Protein AF-A0A815FTZ6-F1 (afdb_monomer)

Structure (mmCIF, N/CA/C/O backbone):
data_AF-A0A815FTZ6-F1
#
_entry.id   AF-A0A815FTZ6-F1
#
loop_
_atom_site.group_PDB
_atom_site.id
_atom_site.type_symbol
_atom_site.label_atom_id
_atom_site.label_alt_id
_atom_site.label_comp_id
_atom_site.label_asym_id
_atom_site.label_entity_id
_atom_site.label_seq_id
_atom_site.pdbx_PDB_ins_code
_atom_site.Cartn_x
_atom_site.Cartn_y
_atom_site.Cartn_z
_atom_site.occupancy
_atom_site.B_iso_or_equiv
_atom_site.auth_seq_id
_atom_site.auth_comp_id
_atom_site.auth_asym_id
_atom_site.auth_atom_id
_atom_site.pdbx_PDB_model_num
ATOM 1 N N . MET A 1 1 ? -112.864 32.303 67.727 1.00 32.84 1 MET A N 1
ATOM 2 C CA . MET A 1 1 ? -113.561 32.099 66.442 1.00 32.84 1 MET A CA 1
ATOM 3 C C . MET A 1 1 ? -112.480 32.041 65.371 1.00 32.84 1 MET A C 1
ATOM 5 O O . MET A 1 1 ? -111.895 33.080 65.122 1.00 32.84 1 MET A O 1
ATOM 9 N N . ASN A 1 2 ? -112.204 30.826 64.864 1.00 32.88 2 ASN A N 1
ATOM 10 C CA . ASN A 1 2 ? -111.258 30.420 63.795 1.00 32.88 2 ASN A CA 1
ATOM 11 C C . ASN A 1 2 ? -109.758 30.774 63.993 1.00 32.88 2 ASN A C 1
ATOM 13 O O . ASN A 1 2 ? -109.451 31.897 64.350 1.00 32.88 2 ASN A O 1
ATOM 17 N N . SER A 1 3 ? -108.748 29.929 63.746 1.00 34.03 3 SER A N 1
ATOM 18 C CA . SER A 1 3 ? -108.649 28.520 63.320 1.00 34.03 3 SER A CA 1
ATOM 19 C C . SER A 1 3 ? -107.154 28.112 63.228 1.00 34.03 3 SER A C 1
ATOM 21 O O . SER A 1 3 ? -106.398 28.886 62.653 1.00 34.03 3 SER A O 1
ATOM 23 N N . ILE A 1 4 ? -106.816 26.884 63.677 1.00 39.84 4 ILE A N 1
ATOM 24 C CA . ILE A 1 4 ? -105.791 25.932 63.140 1.00 39.84 4 ILE A CA 1
ATOM 25 C C . ILE A 1 4 ? -104.302 26.278 63.434 1.00 39.84 4 ILE A C 1
ATOM 27 O O . ILE A 1 4 ? -103.790 27.245 62.891 1.00 39.84 4 ILE A O 1
ATOM 31 N N . ILE A 1 5 ? -103.658 25.681 64.457 1.00 40.22 5 ILE A N 1
ATOM 32 C CA . ILE A 1 5 ? -102.959 24.362 64.597 1.00 40.22 5 ILE A CA 1
ATOM 33 C C . ILE A 1 5 ? -101.472 24.395 64.165 1.00 40.22 5 ILE A C 1
ATOM 35 O O . ILE A 1 5 ? -101.160 24.701 63.018 1.00 40.22 5 ILE A O 1
ATOM 39 N N . ASP A 1 6 ? -100.617 24.054 65.141 1.00 37.09 6 ASP A N 1
ATOM 40 C CA . ASP A 1 6 ? -99.192 23.683 65.096 1.00 37.09 6 ASP A CA 1
ATOM 41 C C . ASP A 1 6 ? -98.879 22.518 64.135 1.00 37.09 6 ASP A C 1
ATOM 43 O O . ASP A 1 6 ? -99.678 21.597 64.026 1.00 37.09 6 ASP A O 1
ATOM 47 N N . GLU A 1 7 ? -97.692 22.500 63.520 1.00 38.16 7 GLU A N 1
ATOM 48 C CA . GLU A 1 7 ? -96.605 21.550 63.850 1.00 38.16 7 GLU A CA 1
ATOM 49 C C . GLU A 1 7 ? -95.431 21.648 62.858 1.00 38.16 7 GLU A C 1
ATOM 51 O O . GLU A 1 7 ? -95.581 21.965 61.680 1.00 38.16 7 GLU A O 1
ATOM 56 N N . SER A 1 8 ? -94.253 21.406 63.429 1.00 42.47 8 SER A N 1
ATOM 57 C CA . SER A 1 8 ? -92.932 21.160 62.849 1.00 42.47 8 SER A CA 1
ATOM 58 C C . SER A 1 8 ? -92.904 20.341 61.561 1.00 42.47 8 SER A C 1
ATOM 60 O O . SER A 1 8 ? -93.622 19.356 61.465 1.00 42.47 8 SER A O 1
ATOM 62 N N . ASP A 1 9 ? -91.949 20.650 60.681 1.00 42.53 9 ASP A N 1
ATOM 63 C CA . ASP A 1 9 ? -90.963 19.659 60.233 1.00 42.53 9 ASP A CA 1
ATOM 64 C C . ASP A 1 9 ? -89.736 20.355 59.619 1.00 42.53 9 ASP A C 1
ATOM 66 O O . ASP A 1 9 ? -89.838 21.280 58.810 1.00 42.53 9 ASP A O 1
ATOM 70 N N . ASP A 1 10 ? -88.564 19.922 60.080 1.00 50.81 10 ASP A N 1
ATOM 71 C CA . ASP A 1 10 ? -87.242 20.316 59.610 1.00 50.81 10 ASP A CA 1
ATOM 72 C C . ASP A 1 10 ? -87.028 19.898 58.143 1.00 50.81 10 ASP A C 1
ATOM 74 O O . ASP A 1 10 ? -87.099 18.712 57.823 1.00 50.81 10 ASP A O 1
ATOM 78 N N . GLU A 1 11 ? -86.639 20.831 57.266 1.00 47.97 11 GLU A N 1
ATOM 79 C CA . GLU A 1 11 ? -85.981 20.486 55.998 1.00 47.97 11 GLU A CA 1
ATOM 80 C C . GLU A 1 11 ? -84.708 21.315 55.747 1.00 47.97 11 GLU A C 1
ATOM 82 O O . GLU A 1 11 ? -84.633 22.500 56.089 1.00 47.97 11 GLU A O 1
ATOM 87 N N . PRO A 1 12 ? -83.656 20.680 55.196 1.00 40.66 12 PRO A N 1
ATOM 88 C CA . PRO A 1 12 ? -82.278 21.096 55.394 1.00 40.66 12 PRO A CA 1
ATOM 89 C C . PRO A 1 12 ? -81.800 22.121 54.362 1.00 40.66 12 PRO A C 1
ATOM 91 O O . PRO A 1 12 ? -82.224 22.144 53.208 1.00 40.66 12 PRO A O 1
ATOM 94 N N . LEU A 1 13 ? -80.810 22.914 54.787 1.00 39.47 13 LEU A N 1
ATOM 95 C CA . LEU A 1 13 ? -79.925 23.722 53.944 1.00 39.47 13 LEU A CA 1
ATOM 96 C C . LEU A 1 13 ? -79.530 22.956 52.674 1.00 39.47 13 LEU A C 1
ATOM 98 O O . LEU A 1 13 ? -78.713 22.032 52.719 1.00 39.47 13 LEU A O 1
ATOM 102 N N . LEU A 1 14 ? -80.089 23.370 51.535 1.00 37.47 14 LEU A N 1
ATOM 103 C CA . LEU A 1 14 ? -79.733 22.814 50.240 1.00 37.47 14 LEU A CA 1
ATOM 104 C C . LEU A 1 14 ? -78.325 23.294 49.873 1.00 37.47 14 LEU A C 1
ATOM 106 O O . LEU A 1 14 ? -78.077 24.419 49.445 1.00 37.47 14 LEU A O 1
ATOM 110 N N . TYR A 1 15 ? -77.410 22.383 50.170 1.00 35.41 15 TYR A N 1
ATOM 111 C CA . TYR A 1 15 ? -75.998 22.298 49.859 1.00 35.41 15 TYR A CA 1
ATOM 112 C C . TYR A 1 15 ? -75.620 23.000 48.543 1.00 35.41 15 TYR A C 1
ATOM 114 O O . TYR A 1 15 ? -75.984 22.559 47.451 1.00 35.41 15 TYR A O 1
ATOM 122 N N . ILE A 1 16 ? -74.803 24.054 48.642 1.00 38.91 16 ILE A N 1
ATOM 123 C CA . ILE A 1 16 ? -73.957 24.502 47.533 1.00 38.91 16 ILE A CA 1
ATOM 124 C C . ILE A 1 16 ? -72.976 23.358 47.272 1.00 38.91 16 ILE A C 1
ATOM 126 O O . ILE A 1 16 ? -71.982 23.189 47.980 1.00 38.91 16 ILE A O 1
ATOM 130 N N . GLY A 1 17 ? -73.293 22.534 46.275 1.00 35.31 17 GLY A N 1
ATOM 131 C CA . GLY A 1 17 ? -72.381 21.537 45.741 1.00 35.31 17 GLY A CA 1
ATOM 132 C C . GLY A 1 17 ? -71.123 22.228 45.234 1.00 35.31 17 GLY A C 1
ATOM 133 O O . GLY A 1 17 ? -71.127 22.856 44.179 1.00 35.31 17 GLY A O 1
ATOM 134 N N . SER A 1 18 ? -70.054 22.111 46.017 1.00 38.97 18 SER A N 1
ATOM 135 C CA . SER A 1 18 ? -68.675 22.347 45.604 1.00 38.97 18 SER A CA 1
ATOM 136 C C . SER A 1 18 ? -68.435 21.691 44.242 1.00 38.97 18 SER A C 1
ATOM 138 O O . SER A 1 18 ? -68.454 20.463 44.124 1.00 38.97 18 SER A O 1
ATOM 140 N N . MET A 1 19 ? -68.238 22.510 43.204 1.00 37.97 19 MET A N 1
ATOM 141 C CA . MET A 1 19 ? -67.732 22.037 41.922 1.00 37.97 19 MET A CA 1
ATOM 142 C C . MET A 1 19 ? -66.370 21.389 42.161 1.00 37.97 19 MET A C 1
ATOM 144 O O . MET A 1 19 ? -65.381 22.046 42.493 1.00 37.97 19 MET A O 1
ATOM 148 N N . ARG A 1 20 ? -66.336 20.069 42.001 1.00 41.59 20 ARG A N 1
ATOM 149 C CA . ARG A 1 20 ? -65.113 19.283 42.014 1.00 41.59 20 ARG A CA 1
ATOM 150 C C . ARG A 1 20 ? -64.280 19.681 40.792 1.00 41.59 20 ARG A C 1
ATOM 152 O O . ARG A 1 20 ? -64.758 19.687 39.666 1.00 41.59 20 ARG A O 1
ATOM 159 N N . ASN A 1 21 ? -63.038 20.067 41.067 1.00 48.09 21 ASN A N 1
ATOM 160 C CA . ASN A 1 21 ? -62.009 20.496 40.122 1.00 48.09 21 ASN A CA 1
ATOM 161 C C . ASN A 1 21 ? -61.729 19.441 39.025 1.00 48.09 21 ASN A C 1
ATOM 163 O O . ASN A 1 21 ? -60.806 18.638 39.162 1.00 48.09 21 ASN A O 1
ATOM 167 N N . ASP A 1 22 ? -62.456 19.493 37.908 1.00 44.88 22 ASP A N 1
ATOM 168 C CA . ASP A 1 22 ? -62.219 18.637 36.729 1.00 44.88 22 ASP A CA 1
ATOM 169 C C . ASP A 1 22 ? -61.206 19.234 35.725 1.00 44.88 22 ASP A C 1
ATOM 171 O O . ASP A 1 22 ? -60.942 18.675 34.663 1.00 44.88 22 ASP A O 1
ATOM 175 N N . HIS A 1 23 ? -60.539 20.340 36.068 1.00 48.53 23 HIS A N 1
ATOM 176 C CA . HIS A 1 23 ? -59.569 20.999 35.180 1.00 48.53 23 HIS A CA 1
ATOM 177 C C . HIS A 1 23 ? -58.175 20.341 35.117 1.00 48.53 23 HIS A C 1
ATOM 179 O O . HIS A 1 23 ? -57.355 20.735 34.288 1.00 48.53 23 HIS A O 1
ATOM 185 N N . LYS A 1 24 ? -57.870 19.338 35.955 1.00 47.91 24 LYS A N 1
ATOM 186 C CA . LYS A 1 24 ? -56.533 18.704 35.975 1.00 47.91 24 LYS A CA 1
ATOM 187 C C . LYS A 1 24 ? -56.355 17.563 34.967 1.00 47.91 24 LYS A C 1
ATOM 189 O O . LYS A 1 24 ? -55.239 17.373 34.492 1.00 47.91 24 LYS A O 1
ATOM 194 N N . PHE A 1 25 ? -57.422 16.856 34.591 1.00 44.88 25 PHE A N 1
ATOM 195 C CA . PHE A 1 25 ? -57.317 15.694 33.696 1.00 44.88 25 PHE A CA 1
ATOM 196 C C . PHE A 1 25 ? -57.205 16.071 32.212 1.00 44.88 25 PHE A C 1
ATOM 198 O O . PHE A 1 25 ? -56.465 15.420 31.478 1.00 44.88 25 PHE A O 1
ATOM 205 N N . CYS A 1 26 ? -57.828 17.174 31.778 1.00 47.41 26 CYS A N 1
ATOM 206 C CA . CYS A 1 26 ? -57.629 17.689 30.417 1.00 47.41 26 CYS A CA 1
ATOM 207 C C . CYS A 1 26 ? -56.174 18.127 30.169 1.00 47.41 26 CYS A C 1
ATOM 209 O O . CYS A 1 26 ? -55.658 17.951 29.074 1.00 47.41 26 CYS A O 1
ATOM 211 N N . SER A 1 27 ? -55.484 18.660 31.180 1.00 55.88 27 SER A N 1
ATOM 212 C CA . SER A 1 27 ? -54.118 19.183 31.026 1.00 55.88 27 SER A CA 1
ATOM 213 C C . SER A 1 27 ? -53.076 18.084 30.776 1.00 55.88 27 SER A C 1
ATOM 215 O O . SER A 1 27 ? -52.245 18.211 29.878 1.00 55.88 27 SER A O 1
ATOM 217 N N . GLN A 1 28 ? -53.147 16.965 31.506 1.00 56.78 28 GLN A N 1
ATOM 218 C CA . GLN A 1 28 ? -52.187 15.865 31.338 1.00 56.78 28 GLN A CA 1
ATOM 219 C C . GLN A 1 28 ? -52.334 15.157 29.989 1.00 56.78 28 GLN A C 1
ATOM 221 O O . GLN A 1 28 ? -51.331 14.888 29.334 1.00 56.78 28 GLN A O 1
ATOM 226 N N . TYR A 1 29 ? -53.570 14.941 29.534 1.00 60.59 29 TYR A N 1
ATOM 227 C CA . TYR A 1 29 ? -53.833 14.305 28.244 1.00 60.59 29 TYR A CA 1
ATOM 228 C C . TYR A 1 29 ? -53.297 15.139 27.068 1.00 60.59 29 TYR A C 1
ATOM 230 O O . TYR A 1 29 ? -52.700 14.609 26.133 1.00 60.59 29 TYR A O 1
ATOM 238 N N . TYR A 1 30 ? -53.427 16.467 27.145 1.00 61.19 30 TYR A N 1
ATOM 239 C CA . TYR A 1 30 ? -52.851 17.366 26.143 1.00 61.19 30 TYR A CA 1
ATOM 240 C C . TYR A 1 30 ? -51.317 17.358 26.156 1.00 61.19 30 TYR A C 1
ATOM 242 O O . TYR A 1 30 ? -50.707 17.396 25.089 1.00 61.19 30 TYR A O 1
ATOM 250 N N . ILE A 1 31 ? -50.683 17.262 27.328 1.00 67.88 31 ILE A N 1
ATOM 251 C CA . ILE A 1 31 ? -49.218 17.178 27.436 1.00 67.88 31 ILE A CA 1
ATOM 252 C C . ILE A 1 31 ? -48.691 15.854 26.861 1.00 67.88 31 ILE A C 1
ATOM 254 O O . ILE A 1 31 ? -47.676 15.860 26.165 1.00 67.88 31 ILE A O 1
ATOM 258 N N . GLU A 1 32 ? -49.382 14.734 27.087 1.00 68.62 32 GLU A N 1
ATOM 259 C CA . GLU A 1 32 ? -49.019 13.429 26.511 1.00 68.62 32 GLU A CA 1
ATOM 260 C C . GLU A 1 32 ? -49.185 13.385 24.988 1.00 68.62 32 GLU A C 1
ATOM 262 O O . GLU A 1 32 ? -48.346 12.826 24.279 1.00 68.62 32 GLU A O 1
ATOM 267 N N . ILE A 1 33 ? -50.231 14.023 24.459 1.00 72.56 33 ILE A N 1
ATOM 268 C CA . ILE A 1 33 ? -50.417 14.135 23.009 1.00 72.56 33 ILE A CA 1
ATOM 269 C C . ILE A 1 33 ? -49.326 15.013 22.398 1.00 72.56 33 ILE A C 1
ATOM 271 O O . ILE A 1 33 ? -48.720 14.632 21.397 1.00 72.56 33 ILE A O 1
ATOM 275 N N . ILE A 1 34 ? -49.037 16.167 23.003 1.00 70.81 34 ILE A N 1
ATOM 276 C CA . ILE A 1 34 ? -47.996 17.075 22.510 1.00 70.81 34 ILE A CA 1
ATOM 277 C C . ILE A 1 34 ? -46.626 16.389 22.552 1.00 70.81 34 ILE A C 1
ATOM 279 O O . ILE A 1 34 ? -45.874 16.479 21.580 1.00 70.81 34 ILE A O 1
ATOM 283 N N . SER A 1 35 ? -46.310 15.647 23.617 1.00 70.88 35 SER A N 1
ATOM 284 C CA . SER A 1 35 ? -45.046 14.912 23.707 1.00 70.88 35 SER A CA 1
ATOM 285 C C . SER A 1 35 ? -44.953 13.798 22.658 1.00 70.88 35 SER A C 1
ATOM 287 O O . SER A 1 35 ? -43.924 13.688 21.989 1.00 70.88 35 SER A O 1
ATOM 289 N N . CYS A 1 36 ? -46.033 13.048 22.408 1.00 71.19 36 CYS A N 1
ATOM 290 C CA . CYS A 1 36 ? -46.077 12.049 21.336 1.00 71.19 36 CYS A CA 1
ATOM 291 C C . CYS A 1 36 ? -45.894 12.669 19.945 1.00 71.19 36 CYS A C 1
ATOM 293 O O . CYS A 1 36 ? -45.154 12.123 19.125 1.00 71.19 36 CYS A O 1
ATOM 295 N N . VAL A 1 37 ? -46.523 13.816 19.676 1.00 71.94 37 VAL A N 1
ATOM 296 C CA . VAL A 1 37 ? -46.400 14.523 18.390 1.00 71.94 37 VAL A CA 1
ATOM 297 C C . VAL A 1 37 ? -44.972 15.023 18.180 1.00 71.94 37 VAL A C 1
ATOM 299 O O . VAL A 1 37 ? -44.415 14.840 17.098 1.00 71.94 37 VAL A O 1
ATOM 302 N N . ILE A 1 38 ? -44.347 15.585 19.217 1.00 73.44 38 ILE A N 1
ATOM 303 C CA . ILE A 1 38 ? -42.950 16.030 19.166 1.00 73.44 38 ILE A CA 1
ATOM 304 C C . ILE A 1 38 ? -42.019 14.839 18.898 1.00 73.44 38 ILE A C 1
ATOM 306 O O . ILE A 1 38 ? -41.181 14.909 18.000 1.00 73.44 38 ILE A O 1
ATOM 310 N N . ILE A 1 39 ? -42.200 13.715 19.599 1.00 75.75 39 ILE A N 1
ATOM 311 C CA . ILE A 1 39 ? -41.397 12.500 19.387 1.00 75.75 39 ILE A CA 1
ATOM 312 C C . ILE A 1 39 ? -41.578 11.963 17.959 1.00 75.75 39 ILE A C 1
ATOM 314 O O . ILE A 1 39 ? -40.591 11.644 17.295 1.00 75.75 39 ILE A O 1
ATOM 318 N N . CYS A 1 40 ? -42.808 11.922 17.440 1.00 71.56 40 CYS A N 1
ATOM 319 C CA . CYS A 1 40 ? -43.076 11.483 16.068 1.00 71.56 40 CYS A CA 1
ATOM 320 C C . CYS A 1 40 ? -42.447 12.421 15.023 1.00 71.56 40 CYS A C 1
ATOM 322 O O . CYS A 1 40 ? -41.899 11.950 14.024 1.00 71.56 40 CYS A O 1
ATOM 324 N N . MET A 1 41 ? -42.459 13.736 15.259 1.00 71.88 41 MET A N 1
ATOM 325 C CA . MET A 1 41 ? -41.786 14.726 14.407 1.00 71.88 41 MET A CA 1
ATOM 326 C C . MET A 1 41 ? -40.264 14.519 14.399 1.00 71.88 41 MET A C 1
ATOM 328 O O . MET A 1 41 ? -39.640 14.562 13.340 1.00 71.88 41 MET A O 1
ATOM 332 N N . PHE A 1 42 ? -39.659 14.200 15.546 1.00 67.38 42 PHE A N 1
ATOM 333 C CA . PHE A 1 42 ? -38.230 13.879 15.612 1.00 67.38 42 PHE A CA 1
ATOM 334 C C . PHE A 1 42 ? -37.890 12.558 14.918 1.00 67.38 42 PHE A C 1
ATOM 336 O O . PHE A 1 42 ? -36.930 12.510 14.152 1.00 67.38 42 PHE A O 1
ATOM 343 N N . ILE A 1 43 ? -38.684 11.501 15.115 1.00 74.19 43 ILE A N 1
ATOM 344 C CA . ILE A 1 43 ? -38.475 10.210 14.439 1.00 74.19 43 ILE A CA 1
ATOM 345 C C . ILE A 1 43 ? -38.604 10.373 12.920 1.00 74.19 43 ILE A C 1
ATOM 347 O O . ILE A 1 43 ? -37.767 9.874 12.170 1.00 74.19 43 ILE A O 1
ATOM 351 N N . THR A 1 44 ? -39.604 11.119 12.450 1.00 69.94 44 THR A N 1
ATOM 352 C CA . THR A 1 44 ? -39.783 11.376 11.014 1.00 69.94 44 THR A CA 1
ATOM 353 C C . THR A 1 44 ? -38.670 12.251 10.439 1.00 69.94 44 THR A C 1
ATOM 355 O O . THR A 1 44 ? -38.198 11.943 9.345 1.00 69.94 44 THR A O 1
ATOM 358 N N . MET A 1 45 ? -38.161 13.251 11.171 1.00 67.62 45 MET A N 1
AT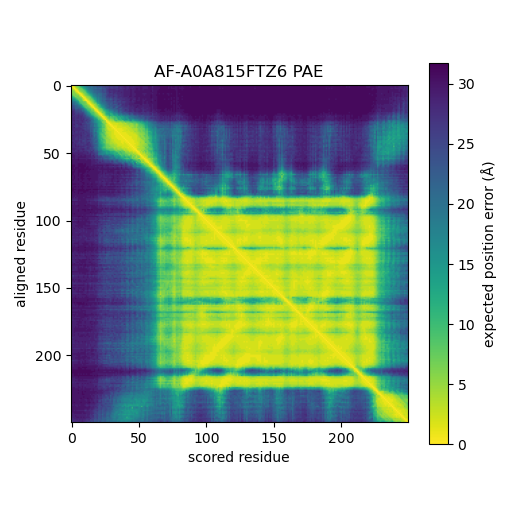OM 359 C CA . MET A 1 45 ? -36.944 13.991 10.792 1.00 67.62 45 MET A CA 1
ATOM 360 C C . MET A 1 45 ? -35.696 13.101 10.746 1.00 67.62 45 MET A C 1
ATOM 362 O O . MET A 1 45 ? -34.854 13.294 9.875 1.00 67.62 45 MET A O 1
ATOM 366 N N . ILE A 1 46 ? -35.564 12.122 11.645 1.00 64.69 46 ILE A N 1
ATOM 367 C CA . ILE A 1 46 ? -34.442 11.169 11.645 1.00 64.69 46 ILE A CA 1
ATOM 368 C C . ILE A 1 46 ? -34.529 10.238 10.434 1.00 64.69 46 ILE A C 1
ATOM 370 O O . ILE A 1 46 ? -33.524 10.022 9.764 1.00 64.69 46 ILE A O 1
ATOM 374 N N . ILE A 1 47 ? -35.716 9.713 10.125 1.00 67.19 47 ILE A N 1
ATOM 375 C CA . ILE A 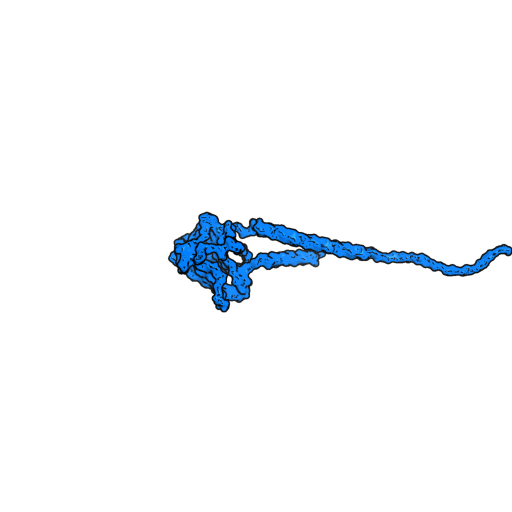1 47 ? -35.916 8.803 8.989 1.00 67.19 47 ILE A CA 1
ATOM 376 C C . ILE A 1 47 ? -35.733 9.558 7.669 1.00 67.19 47 ILE A C 1
ATOM 378 O O . ILE A 1 47 ? -34.963 9.131 6.813 1.00 67.19 47 ILE A O 1
ATOM 382 N N . THR A 1 48 ? -36.388 10.710 7.506 1.00 59.06 48 THR A N 1
ATOM 383 C CA . THR A 1 48 ? -36.264 11.517 6.281 1.00 59.06 48 THR A CA 1
ATOM 384 C C . THR A 1 48 ? -34.875 12.129 6.143 1.00 59.06 48 THR A C 1
ATOM 386 O O . THR A 1 48 ? -34.306 12.075 5.059 1.00 59.06 48 THR A O 1
ATOM 389 N N . GLY A 1 49 ? -34.284 12.623 7.233 1.00 56.47 49 GLY A N 1
ATOM 390 C CA . GLY A 1 49 ? -32.908 13.106 7.276 1.00 56.47 49 GLY A CA 1
ATOM 391 C C . GLY A 1 49 ? -31.896 12.003 6.982 1.00 56.47 49 GLY A C 1
ATOM 392 O O . GLY A 1 49 ? -30.977 12.245 6.213 1.00 56.47 49 GLY A O 1
ATOM 393 N N . GLY A 1 50 ? -32.093 10.790 7.506 1.00 51.91 50 GLY A N 1
ATOM 394 C CA . GLY A 1 50 ? -31.261 9.618 7.228 1.00 51.91 50 GLY A CA 1
ATOM 395 C C . GLY A 1 50 ? -31.310 9.200 5.759 1.00 51.91 50 GLY A C 1
ATOM 396 O O . GLY A 1 50 ? -30.262 9.062 5.139 1.00 51.91 50 GLY A O 1
ATOM 397 N N . ILE A 1 51 ? -32.507 9.109 5.170 1.00 52.91 51 ILE A N 1
ATOM 398 C CA . ILE A 1 51 ? -32.697 8.748 3.752 1.00 52.91 51 ILE A CA 1
ATOM 399 C C . ILE A 1 51 ? -32.177 9.857 2.817 1.00 52.91 51 ILE A C 1
ATOM 401 O O . ILE A 1 51 ? -31.582 9.579 1.771 1.00 52.91 51 ILE A O 1
ATOM 405 N N . PHE A 1 52 ? -32.381 11.128 3.177 1.00 41.66 52 PHE A N 1
ATOM 406 C CA . PHE A 1 52 ? -31.909 12.266 2.387 1.00 41.66 52 PHE A CA 1
ATOM 407 C C . PHE A 1 52 ? -30.383 12.422 2.480 1.00 41.66 52 PHE A C 1
ATOM 409 O O . PHE A 1 52 ? -29.748 12.689 1.461 1.00 41.66 52 PHE A O 1
ATOM 416 N N . PHE A 1 53 ? -29.778 12.171 3.650 1.00 41.88 53 PHE A N 1
ATOM 417 C CA . PHE A 1 53 ? -28.320 12.140 3.817 1.00 41.88 53 PHE A CA 1
ATOM 418 C C . PHE A 1 53 ? -27.673 10.904 3.203 1.00 41.88 53 PHE A C 1
ATOM 420 O O . PHE A 1 53 ? -26.554 11.027 2.735 1.00 41.88 53 PHE A O 1
ATOM 427 N N . GLU A 1 54 ? -28.330 9.746 3.151 1.00 39.38 54 GLU A N 1
ATOM 428 C CA . GLU A 1 54 ? -27.807 8.568 2.447 1.00 39.38 54 GLU A CA 1
ATOM 429 C C . GLU A 1 54 ? -27.665 8.860 0.945 1.00 39.38 54 GLU A C 1
ATOM 431 O O . GLU A 1 54 ? -26.606 8.633 0.355 1.00 39.38 54 GLU A O 1
ATOM 436 N N . LYS A 1 55 ? -28.679 9.506 0.347 1.00 37.38 55 LYS A N 1
ATOM 437 C CA . LYS A 1 55 ? -28.609 9.991 -1.041 1.00 37.38 55 LYS A CA 1
ATOM 438 C C . LYS A 1 55 ? -27.626 11.148 -1.221 1.00 37.38 55 LYS A C 1
ATOM 440 O O . LYS A 1 55 ? -26.927 11.173 -2.228 1.00 37.38 55 LYS A O 1
ATOM 445 N N . GLN A 1 56 ? -27.530 12.081 -0.270 1.00 36.97 56 GLN A N 1
ATOM 446 C CA . GLN A 1 56 ? -26.552 13.170 -0.338 1.00 36.97 56 GLN A CA 1
ATOM 447 C C . GLN A 1 56 ? -25.119 12.740 -0.006 1.00 36.97 56 GLN A C 1
ATOM 449 O O . GLN A 1 56 ? -24.232 13.401 -0.511 1.00 36.97 56 GLN A O 1
ATOM 454 N N . LEU A 1 57 ? -24.839 11.673 0.758 1.00 36.94 57 LEU A N 1
ATOM 455 C CA . LEU A 1 57 ? -23.470 11.175 1.000 1.00 36.94 57 LEU A CA 1
ATOM 456 C C . LEU A 1 57 ? -22.952 10.319 -0.154 1.00 36.94 57 LEU A C 1
ATOM 458 O O . LEU A 1 57 ? -21.755 10.357 -0.426 1.00 36.94 57 LEU A O 1
ATOM 462 N N . LEU A 1 58 ? -23.841 9.627 -0.875 1.00 35.75 58 LEU A N 1
ATOM 463 C CA . LEU A 1 58 ? -23.532 9.078 -2.201 1.00 35.75 58 LEU A CA 1
ATOM 464 C C . LEU A 1 58 ? -23.184 10.183 -3.217 1.00 35.75 58 LEU A C 1
ATOM 466 O O . LEU A 1 58 ? -22.506 9.918 -4.205 1.00 35.75 58 LEU A O 1
ATOM 470 N N . LEU A 1 59 ? -23.622 11.420 -2.962 1.00 35.09 59 LEU A N 1
ATOM 471 C CA . LEU A 1 59 ? -23.467 12.577 -3.847 1.00 35.09 59 LEU A CA 1
ATOM 472 C C . LEU A 1 59 ? -22.691 13.749 -3.218 1.00 35.09 59 LEU A C 1
ATOM 474 O O . LEU A 1 59 ? -22.673 14.824 -3.812 1.00 35.09 59 LEU A O 1
ATOM 478 N N . SER A 1 60 ? -22.046 13.585 -2.054 1.00 27.03 60 SER A N 1
ATOM 479 C CA . SER A 1 60 ? -21.440 14.719 -1.344 1.00 27.03 60 SER A CA 1
ATOM 480 C C . SER A 1 60 ? -20.076 15.006 -1.964 1.00 27.03 60 SER A C 1
ATOM 482 O O . SER A 1 60 ? -19.148 14.202 -1.817 1.00 27.03 60 SER A O 1
ATOM 484 N N . PRO A 1 61 ? -19.914 16.131 -2.679 1.00 35.12 61 PRO A N 1
ATOM 485 C CA . PRO A 1 61 ? -18.737 16.399 -3.478 1.00 35.12 61 PRO A CA 1
ATOM 486 C C . PRO A 1 61 ? -17.716 17.151 -2.626 1.00 35.12 61 PRO A C 1
ATOM 488 O O . PRO A 1 61 ? -17.342 18.276 -2.933 1.00 35.12 61 PRO A O 1
ATOM 491 N N . THR A 1 62 ? -17.260 16.559 -1.529 1.00 33.44 62 THR A N 1
ATOM 492 C CA . THR A 1 62 ? -16.194 17.144 -0.709 1.00 33.44 62 THR A CA 1
ATOM 493 C C . THR A 1 62 ? -15.423 16.029 -0.019 1.00 33.44 62 THR A C 1
ATOM 495 O O . THR A 1 62 ? -15.786 15.609 1.066 1.00 33.44 62 THR A O 1
ATOM 498 N N . PHE A 1 63 ? -14.390 15.531 -0.713 1.00 37.97 63 PHE A N 1
ATOM 499 C CA . PHE A 1 63 ? -13.135 14.904 -0.229 1.00 37.97 63 PHE A CA 1
ATOM 500 C C . PHE A 1 63 ? -12.518 13.879 -1.206 1.00 37.97 63 PHE A C 1
ATOM 502 O O . PHE A 1 63 ? -11.447 13.353 -0.929 1.00 37.97 63 PHE A O 1
ATOM 509 N N . ASN A 1 64 ? -13.079 13.716 -2.411 1.00 38.47 64 ASN A N 1
ATOM 510 C CA . ASN A 1 64 ? -12.427 13.065 -3.561 1.00 38.47 64 ASN A CA 1
ATOM 511 C C . ASN A 1 64 ? -11.979 14.086 -4.621 1.00 38.47 64 ASN A C 1
ATOM 513 O O . ASN A 1 64 ? -12.324 13.987 -5.794 1.00 38.47 64 ASN A O 1
ATOM 517 N N . LYS A 1 65 ? -11.184 15.091 -4.240 1.00 37.31 65 LYS A N 1
ATOM 518 C CA . LYS A 1 65 ? -10.432 15.866 -5.242 1.00 37.31 65 LYS A CA 1
ATOM 519 C C . LYS A 1 65 ? -9.135 15.104 -5.541 1.00 37.31 65 LYS A C 1
ATOM 521 O O . LYS A 1 65 ? -8.088 15.441 -4.998 1.00 37.31 65 LYS A O 1
ATOM 526 N N . GLY A 1 66 ? -9.219 14.029 -6.332 1.00 39.97 66 GLY A N 1
ATOM 527 C CA . GLY A 1 66 ? -8.021 13.321 -6.807 1.00 39.97 66 GLY A CA 1
ATOM 528 C C . GLY A 1 66 ? -8.142 11.842 -7.187 1.00 39.97 66 GLY A C 1
ATOM 529 O O . GLY A 1 66 ? -7.134 11.291 -7.607 1.00 39.97 66 GLY A O 1
ATOM 530 N N . CYS A 1 67 ? -9.302 11.194 -7.050 1.00 52.88 67 CYS A N 1
ATOM 531 C CA . CYS A 1 67 ? -9.485 9.799 -7.473 1.00 52.88 67 CYS A CA 1
ATOM 532 C C . CYS A 1 67 ? -10.532 9.759 -8.591 1.00 52.88 67 CYS A C 1
ATOM 534 O O . CYS A 1 67 ? -11.728 9.729 -8.308 1.00 52.88 67 CYS A O 1
ATOM 536 N N . ASP A 1 68 ? -10.085 9.817 -9.849 1.00 45.44 68 ASP A N 1
ATOM 537 C CA . ASP A 1 68 ? -10.976 9.813 -11.022 1.00 45.44 68 ASP A CA 1
ATOM 538 C C . ASP A 1 68 ? -11.470 8.388 -11.377 1.00 45.44 68 ASP A C 1
ATOM 540 O O . ASP A 1 68 ? -12.373 8.235 -12.198 1.00 45.44 68 ASP A O 1
ATOM 544 N N . LYS A 1 69 ? -10.931 7.340 -10.732 1.00 50.94 69 LYS A N 1
ATOM 545 C CA . LYS A 1 69 ? -11.350 5.939 -10.891 1.00 50.94 69 LYS A CA 1
ATOM 546 C C . LYS A 1 69 ? -11.689 5.305 -9.542 1.00 50.94 69 LYS A C 1
ATOM 548 O O . LYS A 1 69 ? -10.941 5.424 -8.575 1.00 50.94 69 LYS A O 1
ATOM 553 N N . GLN A 1 70 ? -12.841 4.646 -9.480 1.00 48.69 70 GLN A N 1
ATOM 554 C CA . GLN A 1 70 ? -13.211 3.753 -8.382 1.00 48.69 70 GLN A CA 1
ATOM 555 C C . GLN A 1 70 ? -12.738 2.335 -8.722 1.00 48.69 70 GLN A C 1
ATOM 557 O O . GLN A 1 70 ? -12.674 1.976 -9.896 1.00 48.69 70 GLN A O 1
ATOM 562 N N . SER A 1 71 ? -12.402 1.541 -7.705 1.00 49.19 71 SER A N 1
ATOM 563 C CA . SER A 1 71 ? -12.102 0.116 -7.884 1.00 49.19 71 SER A CA 1
ATOM 564 C C . SER A 1 71 ? -13.312 -0.609 -8.491 1.00 49.19 71 SER A C 1
ATOM 566 O O . SER A 1 71 ? -14.436 -0.415 -8.021 1.00 49.19 71 SER A O 1
ATOM 568 N N . GLU A 1 72 ? -13.091 -1.461 -9.499 1.00 44.91 72 GLU A N 1
ATOM 569 C CA . GLU A 1 72 ? -14.151 -2.268 -10.133 1.00 44.91 72 GLU A CA 1
ATOM 570 C C . GLU A 1 72 ? -14.845 -3.218 -9.137 1.00 44.91 72 GLU A C 1
ATOM 572 O O . GLU A 1 72 ? -15.998 -3.593 -9.342 1.00 44.91 72 GLU A O 1
ATOM 577 N N . THR A 1 73 ? -14.193 -3.551 -8.016 1.00 43.12 73 THR A N 1
ATOM 578 C CA . THR A 1 73 ? -14.741 -4.426 -6.963 1.00 43.12 73 THR A CA 1
ATOM 579 C C . THR A 1 73 ? -15.579 -3.687 -5.912 1.00 43.12 73 THR A C 1
ATOM 581 O O . THR A 1 73 ? -16.046 -4.298 -4.951 1.00 43.12 73 THR A O 1
ATOM 584 N N . GLY A 1 74 ? -15.795 -2.372 -6.054 1.00 40.09 74 GLY A N 1
ATOM 585 C CA . GLY A 1 74 ? -16.553 -1.579 -5.076 1.00 40.09 74 GLY A CA 1
ATOM 586 C C . GLY A 1 74 ? -15.806 -1.333 -3.758 1.00 40.09 74 GLY A C 1
ATOM 587 O O . GLY A 1 74 ? -16.379 -0.803 -2.803 1.00 40.09 74 GLY A O 1
ATOM 588 N N . ASN A 1 75 ? -14.516 -1.675 -3.694 1.00 45.56 75 ASN A N 1
ATOM 589 C CA . ASN A 1 75 ? -13.661 -1.354 -2.561 1.00 45.56 75 ASN A CA 1
ATOM 590 C C . ASN A 1 75 ? -13.451 0.166 -2.481 1.00 45.56 75 ASN A C 1
ATOM 592 O O . ASN A 1 75 ? -12.819 0.786 -3.338 1.00 45.56 75 ASN A O 1
ATOM 596 N N . SER A 1 76 ? -14.026 0.776 -1.441 1.00 48.94 76 SER A N 1
ATOM 597 C CA . SER A 1 76 ? -13.982 2.223 -1.242 1.00 48.94 76 SER A CA 1
ATOM 598 C C . SER A 1 76 ? -12.553 2.713 -1.014 1.00 48.94 76 SER A C 1
ATOM 600 O O . SER A 1 76 ? -11.893 2.339 -0.045 1.00 48.94 76 SER A O 1
ATOM 602 N N . CYS A 1 77 ? -12.135 3.653 -1.859 1.00 54.09 77 CYS A N 1
ATOM 603 C CA . CYS A 1 77 ? -10.957 4.499 -1.685 1.00 54.09 77 CYS A CA 1
ATOM 604 C C . CYS A 1 77 ? -11.052 5.443 -0.472 1.00 54.09 77 CYS A C 1
ATOM 606 O O . CYS A 1 77 ? -10.134 6.229 -0.233 1.00 54.09 77 CYS A O 1
ATOM 608 N N . SER A 1 78 ? -12.177 5.452 0.261 1.00 52.22 78 SER A N 1
ATOM 609 C CA . SER A 1 78 ? -12.403 6.404 1.345 1.00 52.22 78 SER A CA 1
ATOM 610 C C . SER A 1 78 ? -11.536 6.071 2.557 1.00 52.22 78 SER A C 1
ATOM 612 O O . SER A 1 78 ? -11.844 5.210 3.385 1.00 52.22 78 SER A O 1
ATOM 614 N N . ILE A 1 79 ? -10.459 6.832 2.663 1.00 51.66 79 ILE A N 1
ATOM 615 C CA . ILE A 1 79 ? -9.561 6.901 3.802 1.00 51.66 79 ILE A CA 1
ATOM 616 C C . ILE A 1 79 ? -10.314 7.612 4.942 1.00 51.66 79 ILE A C 1
ATOM 618 O O . ILE A 1 79 ? -10.268 8.838 5.054 1.00 51.66 79 ILE A O 1
ATOM 622 N N . TYR A 1 80 ? -11.048 6.879 5.785 1.00 48.16 80 TYR A N 1
ATOM 623 C CA . TYR A 1 80 ? -11.54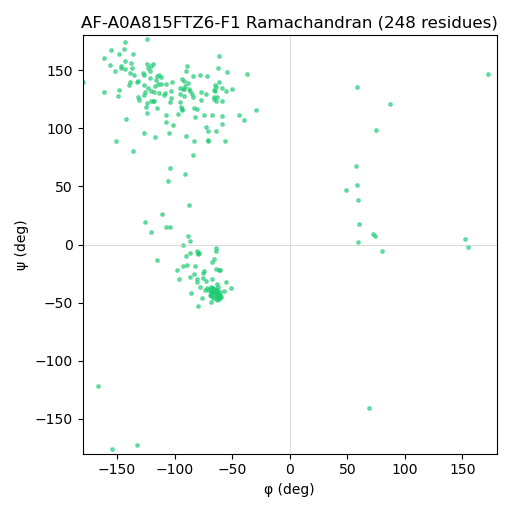1 7.435 7.053 1.00 48.16 80 TYR A CA 1
ATOM 624 C C . TYR A 1 80 ? -10.347 7.612 8.004 1.00 48.16 80 TYR A C 1
ATOM 626 O O . TYR A 1 80 ? -9.947 6.723 8.745 1.00 48.16 80 TYR A O 1
ATOM 634 N N . ASN A 1 81 ? -9.751 8.797 7.906 1.00 53.78 81 ASN A N 1
ATOM 635 C CA . ASN A 1 81 ? -8.375 9.142 8.265 1.00 53.78 81 ASN A CA 1
ATOM 636 C C . ASN A 1 81 ? -8.189 9.563 9.737 1.00 53.78 81 ASN A C 1
ATOM 638 O O . ASN A 1 81 ? -7.417 10.474 10.026 1.00 53.78 81 ASN A O 1
ATOM 642 N N . LEU A 1 82 ? -8.942 8.984 10.675 1.00 52.94 82 LEU A N 1
ATOM 643 C CA . LEU A 1 82 ? -8.882 9.444 12.070 1.00 52.94 82 LEU A CA 1
ATOM 644 C C . LEU A 1 82 ? -7.611 8.972 12.791 1.00 52.94 82 LEU A C 1
ATOM 646 O O . LEU A 1 82 ? -7.122 9.678 13.667 1.00 52.94 82 LEU A O 1
ATOM 650 N N . GLU A 1 83 ? -7.049 7.823 12.397 1.00 68.06 83 GLU A N 1
ATOM 651 C CA . GLU A 1 83 ? -5.788 7.301 12.936 1.00 68.06 83 GLU A CA 1
ATOM 652 C C . GLU A 1 83 ? -4.964 6.629 11.830 1.00 68.06 83 GLU A C 1
ATOM 654 O O . GLU A 1 83 ? -5.305 5.540 11.354 1.00 68.06 83 GLU A O 1
ATOM 659 N N . THR A 1 84 ? -3.876 7.294 11.437 1.00 78.75 84 THR A N 1
ATOM 660 C CA . THR A 1 84 ? -2.959 6.864 10.378 1.00 78.75 84 THR A CA 1
ATOM 661 C C . THR A 1 84 ? -1.531 6.845 10.909 1.00 78.75 84 THR A C 1
ATOM 663 O O . THR A 1 84 ? -1.054 7.833 11.464 1.00 78.75 84 THR A O 1
ATOM 666 N N . ILE A 1 85 ? -0.845 5.721 10.721 1.00 85.94 85 ILE A N 1
ATOM 667 C CA . ILE A 1 85 ? 0.570 5.530 11.038 1.00 85.94 85 ILE A CA 1
ATOM 668 C C . ILE A 1 85 ? 1.362 5.586 9.733 1.00 85.94 85 ILE A C 1
ATOM 670 O O . ILE A 1 85 ? 1.011 4.921 8.760 1.00 85.94 85 ILE A O 1
ATOM 674 N N . VAL A 1 86 ? 2.446 6.358 9.718 1.00 89.25 86 VAL A N 1
ATOM 675 C CA . VAL A 1 86 ? 3.428 6.338 8.628 1.00 89.25 86 VAL A CA 1
ATOM 676 C C . VAL A 1 86 ? 4.385 5.177 8.878 1.00 89.25 86 VAL A C 1
ATOM 678 O O . VAL A 1 86 ? 5.088 5.182 9.884 1.00 89.25 86 VAL A O 1
ATOM 681 N N . LEU A 1 87 ? 4.419 4.192 7.979 1.00 90.00 87 LEU A N 1
ATOM 682 C CA . LEU A 1 87 ? 5.401 3.104 8.048 1.00 90.00 87 LEU A CA 1
ATOM 683 C C . LEU A 1 87 ? 6.768 3.582 7.565 1.00 90.00 87 LEU A C 1
ATOM 685 O O . LEU A 1 87 ? 7.786 3.343 8.208 1.00 90.00 87 LEU A O 1
ATOM 689 N N . CYS A 1 88 ? 6.786 4.290 6.436 1.00 90.12 88 CYS A N 1
ATOM 690 C CA . CYS A 1 88 ? 7.995 4.903 5.914 1.00 90.12 88 CYS A CA 1
ATOM 691 C C . CYS A 1 88 ? 7.687 6.083 5.001 1.00 90.12 88 CYS A C 1
ATOM 693 O O . CYS A 1 88 ? 6.649 6.135 4.336 1.00 90.12 88 CYS A O 1
ATOM 695 N N . ASN A 1 89 ? 8.653 6.991 4.925 1.00 89.56 89 ASN A N 1
ATOM 696 C CA . ASN A 1 89 ? 8.700 8.057 3.945 1.00 89.56 89 ASN A CA 1
ATOM 697 C C . ASN A 1 89 ? 10.027 7.958 3.184 1.00 89.56 89 ASN A C 1
ATOM 699 O O . ASN A 1 89 ? 11.093 8.126 3.775 1.00 89.56 89 ASN A O 1
ATOM 703 N N . LEU A 1 90 ? 9.965 7.638 1.895 1.00 87.06 90 LEU A N 1
ATOM 704 C CA . LEU A 1 90 ? 11.131 7.530 1.027 1.00 87.06 90 LEU A CA 1
ATOM 705 C C . LEU A 1 90 ? 11.214 8.804 0.194 1.00 87.06 90 LEU A C 1
ATOM 707 O O . LEU A 1 90 ? 10.458 8.982 -0.755 1.00 87.06 90 LEU A O 1
ATOM 711 N N . GLU A 1 91 ? 12.127 9.695 0.571 1.00 79.12 91 GLU A N 1
ATOM 712 C CA . GLU A 1 91 ? 12.369 10.966 -0.130 1.00 79.12 91 GLU A CA 1
ATOM 713 C C . GLU A 1 91 ? 13.411 10.835 -1.245 1.00 79.12 91 GLU A C 1
ATOM 715 O O . GLU A 1 91 ? 13.510 11.697 -2.115 1.00 79.12 91 GLU A O 1
ATOM 720 N N . LYS A 1 92 ? 14.207 9.760 -1.215 1.00 70.81 92 LYS A N 1
ATOM 721 C CA . LYS A 1 92 ? 15.211 9.467 -2.237 1.00 70.81 92 LYS A CA 1
ATOM 722 C C . LYS A 1 92 ? 14.752 8.286 -3.093 1.00 70.81 92 LYS A C 1
ATOM 724 O O . LYS A 1 92 ? 14.396 7.250 -2.525 1.00 70.81 92 LYS A O 1
ATOM 729 N N . PRO A 1 93 ? 14.792 8.412 -4.431 1.00 67.19 93 PRO A N 1
ATOM 730 C CA . PRO A 1 93 ? 14.434 7.320 -5.318 1.00 67.19 93 PRO A CA 1
ATOM 731 C C . PRO A 1 93 ? 15.359 6.117 -5.130 1.00 67.19 93 PRO A C 1
ATOM 733 O O . PRO A 1 93 ? 16.574 6.242 -4.962 1.00 67.19 93 PRO A O 1
ATOM 736 N N . VAL A 1 94 ? 14.754 4.934 -5.175 1.00 74.44 94 VAL A N 1
ATOM 737 C CA . VAL A 1 94 ? 15.437 3.644 -5.122 1.00 74.44 94 VAL A CA 1
ATOM 738 C C . VAL A 1 94 ? 15.765 3.223 -6.553 1.00 74.44 94 VAL A C 1
ATOM 740 O O . VAL A 1 94 ? 14.901 2.716 -7.266 1.00 74.44 94 VAL A O 1
ATOM 743 N N . TYR A 1 95 ? 16.964 3.537 -7.033 1.00 80.56 95 TYR A N 1
ATOM 744 C CA . TYR A 1 95 ? 17.260 3.500 -8.468 1.00 80.56 95 TYR A CA 1
ATOM 745 C C . TYR A 1 95 ? 17.740 2.129 -8.969 1.00 80.56 95 TYR A C 1
ATOM 747 O O . TYR A 1 95 ? 18.578 1.487 -8.337 1.00 80.56 95 TYR A O 1
ATOM 755 N N . ASN A 1 96 ? 17.262 1.727 -10.154 1.00 78.00 96 ASN A N 1
ATOM 756 C CA . ASN A 1 96 ? 17.747 0.599 -10.972 1.00 78.00 96 ASN A CA 1
ATOM 757 C C . ASN A 1 96 ? 17.720 -0.808 -10.362 1.00 78.00 96 ASN A C 1
ATOM 759 O O . ASN A 1 96 ? 18.126 -1.770 -11.018 1.00 78.00 96 ASN A O 1
ATOM 763 N N . LYS A 1 97 ? 17.226 -0.958 -9.138 1.00 88.50 97 LYS A N 1
ATOM 764 C CA . LYS A 1 97 ? 16.994 -2.255 -8.519 1.00 88.50 97 LYS A CA 1
ATOM 765 C C . LYS A 1 97 ? 15.851 -2.138 -7.529 1.00 88.50 97 LYS A C 1
ATOM 767 O O . LYS A 1 97 ? 15.677 -1.100 -6.897 1.00 88.50 97 LYS A O 1
ATOM 772 N N . TYR A 1 98 ? 15.118 -3.225 -7.356 1.00 92.38 98 TYR A N 1
ATOM 773 C CA . TYR A 1 98 ? 14.191 -3.364 -6.249 1.00 92.38 98 TYR A CA 1
ATOM 774 C C . TYR A 1 98 ? 14.902 -3.375 -4.902 1.00 92.38 98 TYR A C 1
ATOM 776 O O . TYR A 1 98 ? 15.893 -4.087 -4.704 1.00 92.38 98 TYR A O 1
ATOM 784 N N . HIS A 1 99 ? 14.344 -2.622 -3.963 1.00 92.81 99 HIS A N 1
ATOM 785 C CA . HIS A 1 99 ? 14.676 -2.727 -2.553 1.00 92.81 99 HIS A CA 1
ATOM 786 C C . HIS A 1 99 ? 13.465 -3.230 -1.788 1.00 92.81 99 HIS A C 1
ATOM 788 O O . HIS A 1 99 ? 12.339 -2.794 -2.027 1.00 92.81 99 HIS A O 1
ATOM 794 N N . ASN A 1 100 ? 13.734 -4.135 -0.855 1.00 94.94 100 ASN A N 1
ATOM 795 C CA . ASN A 1 100 ? 12.719 -4.719 -0.002 1.00 94.94 100 ASN A CA 1
ATOM 796 C C . ASN A 1 100 ? 12.636 -3.903 1.285 1.00 94.94 100 ASN A C 1
ATOM 798 O O . ASN A 1 100 ? 13.658 -3.607 1.912 1.00 94.94 100 ASN A O 1
ATOM 802 N N . PHE A 1 101 ? 11.418 -3.588 1.691 1.00 95.38 101 PHE A N 1
ATOM 803 C CA . PHE A 1 101 ? 11.112 -2.906 2.937 1.00 95.38 101 PHE A CA 1
ATOM 804 C C . PHE A 1 101 ? 10.311 -3.844 3.830 1.00 95.38 101 PHE A C 1
ATOM 806 O O . PHE A 1 101 ? 9.526 -4.647 3.331 1.00 95.38 101 PHE A O 1
ATOM 813 N N . SER A 1 102 ? 10.524 -3.759 5.142 1.00 96.50 102 SER A N 1
ATOM 814 C CA . SER A 1 102 ? 9.823 -4.585 6.123 1.00 96.50 102 SER A CA 1
ATOM 815 C C . SER A 1 102 ? 9.643 -3.820 7.428 1.00 96.50 102 SER A C 1
ATOM 817 O 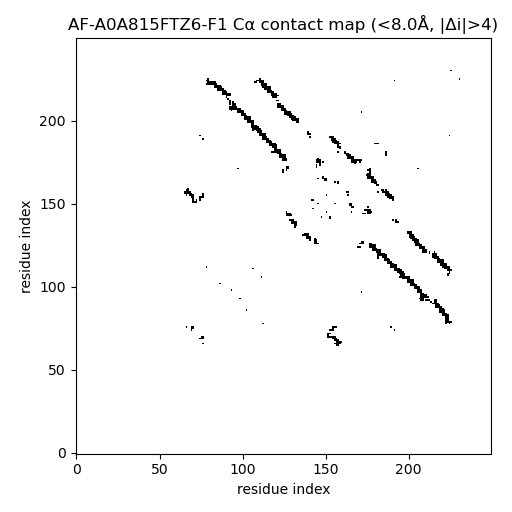O . SER A 1 102 ? 10.602 -3.248 7.948 1.00 96.50 102 SER A O 1
ATOM 819 N N . PHE A 1 103 ? 8.433 -3.847 7.979 1.00 95.75 103 PHE A N 1
ATOM 820 C CA . PHE A 1 103 ? 8.051 -3.127 9.191 1.00 95.75 103 PHE A CA 1
ATOM 821 C C . PHE A 1 103 ? 7.169 -4.000 10.077 1.00 95.75 103 PHE A C 1
ATOM 823 O O . PHE A 1 103 ? 6.361 -4.787 9.588 1.00 95.75 103 PHE A O 1
ATOM 830 N N . LEU A 1 104 ? 7.292 -3.820 11.390 1.00 95.50 104 LEU A N 1
ATOM 831 C CA . LEU A 1 104 ? 6.331 -4.367 12.338 1.00 95.50 104 LEU A CA 1
ATOM 832 C C . LEU A 1 104 ? 5.191 -3.363 12.523 1.00 95.50 104 LEU A C 1
ATOM 834 O O . LEU A 1 104 ? 5.435 -2.176 12.737 1.00 95.50 104 LEU A O 1
ATOM 838 N N . TYR A 1 105 ? 3.954 -3.842 12.475 1.00 93.88 105 TYR A N 1
ATOM 839 C CA . TYR A 1 105 ? 2.762 -3.026 12.668 1.00 93.88 105 TYR A CA 1
ATOM 840 C C . TYR A 1 105 ? 1.811 -3.682 13.662 1.00 93.88 105 TYR A C 1
ATOM 842 O O . TYR A 1 105 ? 1.402 -4.825 13.477 1.00 93.88 105 TYR A O 1
ATOM 850 N N . THR A 1 106 ? 1.410 -2.939 14.690 1.00 94.25 106 THR A N 1
ATOM 851 C CA . THR A 1 106 ? 0.337 -3.349 15.599 1.00 94.25 106 THR A CA 1
ATOM 852 C C . THR A 1 106 ? -0.981 -2.760 15.108 1.00 94.25 106 THR A C 1
ATOM 854 O O . THR A 1 106 ? -1.148 -1.538 15.069 1.00 94.25 106 THR A O 1
ATOM 857 N N . ALA A 1 107 ? -1.929 -3.615 14.728 1.00 92.12 107 ALA A N 1
ATOM 858 C CA . ALA A 1 107 ? -3.208 -3.168 14.197 1.00 92.12 107 ALA A CA 1
ATOM 859 C C . ALA A 1 107 ? -4.014 -2.402 15.239 1.00 92.12 107 ALA A C 1
ATOM 861 O O . ALA A 1 107 ? -4.197 -2.846 16.368 1.00 92.12 107 ALA A O 1
ATOM 862 N N . LEU A 1 108 ? -4.544 -1.250 14.843 1.00 87.88 108 LEU A N 1
ATOM 863 C CA . LEU A 1 108 ? -5.295 -0.391 15.755 1.00 87.88 108 LEU A CA 1
ATOM 864 C C . LEU A 1 108 ? -6.804 -0.705 15.765 1.00 87.88 108 LEU A C 1
ATOM 866 O O . LEU A 1 108 ? -7.552 -0.141 16.563 1.00 87.88 108 LEU A O 1
ATOM 870 N N . SER A 1 109 ? -7.282 -1.535 14.836 1.00 86.38 109 SER A N 1
ATOM 871 C CA . SER A 1 109 ? -8.703 -1.864 14.689 1.00 86.38 109 SER A CA 1
ATOM 872 C C . SER A 1 109 ? -8.893 -3.235 14.032 1.00 86.38 109 SER A C 1
ATOM 874 O O . SER A 1 109 ? -7.917 -3.941 13.797 1.00 86.38 109 SER A O 1
ATOM 876 N N . LYS A 1 110 ? -10.147 -3.624 13.767 1.00 88.12 110 LYS A N 1
ATOM 877 C CA . LYS A 1 110 ? -10.496 -4.898 13.112 1.00 88.12 110 LYS A CA 1
ATOM 878 C C . LYS A 1 110 ? -10.343 -4.876 11.582 1.00 88.12 110 LYS A C 1
ATOM 880 O O . LYS A 1 110 ? -10.576 -5.875 10.907 1.00 88.12 110 LYS A O 1
ATOM 885 N N . ARG A 1 111 ? -10.032 -3.718 11.007 1.00 86.38 111 ARG A N 1
ATOM 886 C CA . ARG A 1 111 ? -9.821 -3.563 9.571 1.00 86.38 111 ARG A CA 1
ATOM 887 C C . ARG A 1 111 ? -8.805 -2.460 9.352 1.00 86.38 111 ARG A C 1
ATOM 889 O O . ARG A 1 111 ? -8.966 -1.360 9.872 1.00 86.38 111 ARG A O 1
ATOM 896 N N . SER A 1 112 ? -7.765 -2.738 8.587 1.00 88.19 112 SER A N 1
ATOM 897 C CA . SER A 1 112 ? -6.719 -1.765 8.288 1.00 88.19 112 SER A CA 1
ATOM 898 C C . SER A 1 112 ? -6.656 -1.499 6.791 1.00 88.19 112 SER A C 1
ATOM 900 O O . SER A 1 112 ? -7.059 -2.335 5.989 1.00 88.19 112 SER A O 1
ATOM 902 N N . ILE A 1 113 ? -6.159 -0.328 6.409 1.00 87.94 113 ILE A N 1
ATOM 903 C CA . ILE A 1 113 ? -5.896 0.026 5.013 1.00 87.94 113 ILE A CA 1
ATOM 904 C C . ILE A 1 113 ? -4.407 0.299 4.886 1.00 87.94 113 ILE A C 1
ATOM 906 O O . ILE A 1 113 ? -3.894 1.182 5.576 1.00 87.94 113 ILE A O 1
ATOM 910 N N . ILE A 1 114 ? -3.741 -0.423 3.987 1.00 92.00 114 ILE A N 1
ATOM 911 C CA . ILE A 1 114 ? -2.409 -0.043 3.523 1.00 92.00 114 ILE A CA 1
ATOM 912 C C . ILE A 1 114 ? -2.557 0.927 2.359 1.00 92.00 114 ILE A C 1
ATOM 914 O O . ILE A 1 114 ? -3.360 0.702 1.455 1.00 92.00 114 ILE A O 1
ATOM 918 N N . THR A 1 115 ? -1.819 2.033 2.397 1.00 91.12 115 THR A N 1
ATOM 919 C CA . THR A 1 115 ? -1.823 3.034 1.324 1.00 91.12 115 THR A CA 1
ATOM 920 C C . THR A 1 115 ? -0.403 3.380 0.924 1.00 91.12 115 THR A C 1
ATOM 922 O O . THR A 1 115 ? 0.379 3.849 1.747 1.00 91.12 115 THR A O 1
ATOM 925 N N . PHE A 1 116 ? -0.108 3.227 -0.359 1.00 92.69 116 PHE A N 1
ATOM 926 C CA . PHE A 1 116 ? 1.091 3.734 -1.005 1.00 92.69 116 PHE A CA 1
ATOM 927 C C . PHE A 1 116 ? 0.737 5.055 -1.680 1.00 92.69 116 PHE A C 1
ATOM 929 O O . PHE A 1 116 ? -0.052 5.077 -2.625 1.00 92.69 116 PHE A O 1
ATOM 936 N N . ALA A 1 117 ? 1.276 6.162 -1.178 1.00 89.88 117 ALA A N 1
ATOM 937 C CA . ALA A 1 117 ? 1.075 7.481 -1.759 1.00 89.88 117 ALA A CA 1
ATOM 938 C C . ALA A 1 117 ? 2.352 7.943 -2.452 1.00 89.88 117 ALA A C 1
ATOM 940 O O . ALA A 1 117 ? 3.353 8.249 -1.806 1.00 89.88 117 ALA A O 1
ATOM 941 N N . PHE A 1 118 ? 2.287 8.024 -3.770 1.00 88.94 118 PHE A N 1
ATOM 942 C CA . PHE A 1 118 ? 3.354 8.516 -4.619 1.00 88.94 118 PHE A CA 1
ATOM 943 C C . PHE A 1 118 ? 3.107 10.001 -4.863 1.00 88.94 118 PHE A C 1
ATOM 945 O O . PHE A 1 118 ? 2.100 10.388 -5.465 1.00 88.94 118 PHE A O 1
ATOM 952 N N . ALA A 1 119 ? 4.012 10.849 -4.378 1.00 86.69 119 ALA A N 1
ATOM 953 C CA . ALA A 1 119 ? 3.995 12.268 -4.706 1.00 86.69 119 ALA A CA 1
ATOM 954 C C . ALA A 1 119 ? 4.171 12.451 -6.219 1.00 86.69 119 ALA A C 1
ATOM 956 O O . ALA A 1 119 ? 4.626 11.542 -6.906 1.00 86.69 119 ALA A O 1
ATOM 957 N N . ARG A 1 120 ? 3.825 13.622 -6.761 1.00 86.06 120 ARG A N 1
ATOM 958 C CA . ARG A 1 120 ? 4.090 13.907 -8.177 1.00 86.06 120 ARG A CA 1
ATOM 959 C C . ARG A 1 120 ? 5.596 13.794 -8.443 1.00 86.06 120 ARG A C 1
ATOM 961 O O . ARG A 1 120 ? 6.374 14.512 -7.818 1.00 86.06 120 ARG A O 1
ATOM 968 N N . GLY A 1 121 ? 5.983 12.946 -9.388 1.00 85.00 121 GLY A N 1
ATOM 969 C CA . GLY A 1 121 ? 7.378 12.570 -9.575 1.00 85.00 121 GLY A CA 1
ATOM 970 C C . GLY A 1 121 ? 7.629 11.863 -10.899 1.00 85.00 121 GLY A C 1
ATOM 971 O O . GLY A 1 121 ? 7.422 12.445 -11.957 1.00 85.00 121 GLY A O 1
ATOM 972 N N . TRP A 1 122 ? 8.150 10.646 -10.839 1.00 85.88 122 TRP A N 1
ATOM 973 C CA . TRP A 1 122 ? 8.437 9.790 -11.983 1.00 85.88 122 TRP A CA 1
ATOM 974 C C . TRP A 1 122 ? 8.159 8.332 -11.654 1.00 85.88 122 TRP A C 1
ATOM 976 O O . TRP A 1 122 ? 7.927 7.970 -10.508 1.00 85.88 122 TRP A O 1
ATOM 986 N N . ARG A 1 123 ? 8.285 7.489 -12.666 1.00 88.62 123 ARG A N 1
ATOM 987 C CA . ARG A 1 123 ? 7.899 6.084 -12.675 1.00 88.62 123 ARG A CA 1
ATOM 988 C C . ARG A 1 123 ? 8.422 5.265 -11.500 1.00 88.62 123 ARG A C 1
ATOM 990 O O . ARG A 1 123 ? 9.623 5.285 -11.195 1.00 88.62 123 ARG A O 1
ATOM 997 N N . TRP A 1 124 ? 7.509 4.484 -10.932 1.00 91.81 124 TRP A N 1
ATOM 998 C CA . TRP A 1 124 ? 7.773 3.484 -9.905 1.00 91.81 124 TRP A CA 1
ATOM 999 C C . TRP A 1 124 ? 7.290 2.107 -10.343 1.00 91.81 124 TRP A C 1
ATOM 1001 O O . TRP A 1 124 ? 6.322 1.981 -11.092 1.00 91.81 124 TRP A O 1
ATOM 1011 N N . TYR A 1 125 ? 7.957 1.093 -9.808 1.00 94.12 125 TYR A N 1
ATOM 1012 C CA . TYR A 1 125 ? 7.551 -0.298 -9.863 1.00 94.12 125 TYR A CA 1
ATOM 1013 C C . TYR A 1 125 ? 7.391 -0.796 -8.429 1.00 94.12 125 TYR A C 1
ATOM 1015 O O . TYR A 1 125 ? 8.319 -0.686 -7.621 1.00 94.12 125 TYR A O 1
ATOM 1023 N N . LEU A 1 126 ? 6.205 -1.302 -8.115 1.00 95.69 126 LEU A N 1
ATOM 1024 C CA . LEU A 1 126 ? 5.833 -1.865 -6.821 1.00 95.69 126 LEU A CA 1
ATOM 1025 C C . LEU A 1 126 ? 5.496 -3.341 -7.010 1.00 95.69 126 LEU A C 1
ATOM 1027 O O . LEU A 1 126 ? 4.823 -3.703 -7.973 1.00 95.69 126 LEU A O 1
ATOM 1031 N N . ASP A 1 127 ? 5.979 -4.178 -6.101 1.00 96.62 127 ASP A N 1
ATOM 1032 C CA . ASP A 1 127 ? 5.810 -5.625 -6.180 1.00 96.62 127 ASP A CA 1
ATOM 1033 C C . ASP A 1 127 ? 5.902 -6.282 -4.791 1.00 96.62 127 ASP A C 1
ATOM 1035 O O . ASP A 1 127 ? 6.345 -5.644 -3.828 1.00 96.62 127 ASP A O 1
ATOM 1039 N N . ASP A 1 128 ? 5.516 -7.555 -4.691 1.00 96.38 128 ASP A N 1
ATOM 1040 C CA . ASP A 1 128 ? 5.598 -8.395 -3.486 1.00 96.38 128 ASP A CA 1
ATOM 1041 C C . ASP A 1 128 ? 5.026 -7.724 -2.212 1.00 96.38 128 ASP A C 1
ATOM 1043 O O . ASP A 1 128 ? 5.669 -7.722 -1.156 1.00 96.38 128 ASP A O 1
ATOM 1047 N N . ILE A 1 129 ? 3.835 -7.113 -2.289 1.00 97.62 129 ILE A N 1
ATOM 1048 C CA . ILE A 1 129 ? 3.191 -6.485 -1.120 1.00 97.62 129 ILE A CA 1
ATOM 1049 C C . ILE A 1 129 ? 2.669 -7.572 -0.177 1.00 97.62 129 ILE A C 1
ATOM 1051 O O . ILE A 1 129 ? 1.916 -8.445 -0.588 1.00 97.62 129 ILE A O 1
ATOM 1055 N N . SER A 1 130 ? 2.998 -7.489 1.105 1.00 97.50 130 SER A N 1
ATOM 1056 C CA . SER A 1 130 ? 2.577 -8.457 2.113 1.00 97.50 130 SER A CA 1
ATOM 1057 C C . SER A 1 130 ? 2.171 -7.764 3.406 1.00 97.50 130 SER A C 1
ATOM 1059 O O . SER A 1 130 ? 2.816 -6.810 3.856 1.00 97.50 130 SER A O 1
ATOM 1061 N N . ILE A 1 131 ? 1.099 -8.270 4.007 1.00 97.31 131 ILE A N 1
ATOM 1062 C CA . ILE A 1 131 ? 0.729 -8.050 5.401 1.00 97.31 131 ILE A CA 1
ATOM 1063 C C . ILE A 1 131 ? 0.532 -9.434 6.007 1.00 97.31 131 ILE A C 1
ATOM 1065 O O . ILE A 1 131 ? -0.534 -10.040 5.899 1.00 97.31 131 ILE A O 1
ATOM 1069 N N . TYR A 1 132 ? 1.579 -9.923 6.657 1.00 97.94 132 TYR A N 1
ATOM 1070 C CA . TYR A 1 132 ? 1.619 -11.262 7.216 1.00 97.94 132 TYR A CA 1
ATOM 1071 C C . TYR A 1 132 ? 1.237 -11.258 8.698 1.00 97.94 132 TYR A C 1
ATOM 1073 O O . TYR A 1 132 ? 1.879 -10.587 9.516 1.00 97.94 132 TYR A O 1
ATOM 1081 N N . ASP A 1 133 ? 0.207 -12.024 9.062 1.00 96.50 133 ASP A N 1
ATOM 1082 C CA . ASP A 1 133 ? -0.118 -12.313 10.459 1.00 96.50 133 ASP A CA 1
ATOM 1083 C C . ASP A 1 133 ? 0.894 -13.322 11.012 1.00 96.50 133 ASP A C 1
ATOM 1085 O O . ASP A 1 133 ? 0.916 -14.492 10.629 1.00 96.50 133 ASP A O 1
ATOM 1089 N N . VAL A 1 134 ? 1.738 -12.868 11.937 1.00 90.38 134 VAL A N 1
ATOM 1090 C CA . VAL A 1 134 ? 2.811 -13.688 12.516 1.00 90.38 134 VAL A CA 1
ATOM 1091 C C . VAL A 1 134 ? 2.257 -14.824 13.385 1.00 90.38 134 VAL A C 1
ATOM 1093 O O . VAL A 1 134 ? 2.891 -15.875 13.500 1.00 90.38 134 VAL A O 1
ATOM 1096 N N . LEU A 1 135 ? 1.089 -14.624 14.002 1.00 93.12 135 LEU A N 1
ATOM 1097 C CA . LEU A 1 135 ? 0.469 -15.593 14.901 1.00 93.12 135 LEU A CA 1
ATOM 1098 C C . LEU A 1 135 ? -0.247 -16.687 14.103 1.00 93.12 135 LEU A C 1
ATOM 1100 O O . LEU A 1 135 ? 0.027 -17.872 14.295 1.00 93.12 135 LEU A O 1
ATOM 1104 N N . ASP A 1 136 ? -1.126 -16.272 13.190 1.00 95.25 136 ASP A N 1
ATOM 1105 C CA . ASP A 1 136 ? -1.972 -17.190 12.419 1.00 95.25 136 ASP A CA 1
ATOM 1106 C C . ASP A 1 136 ? -1.275 -17.699 11.148 1.00 95.25 136 ASP A C 1
ATOM 1108 O O . ASP A 1 136 ? -1.771 -18.614 10.493 1.00 95.25 136 ASP A O 1
ATOM 1112 N N . LYS A 1 137 ? -0.099 -17.148 10.819 1.00 94.69 137 LYS A N 1
ATOM 1113 C CA . LYS A 1 137 ? 0.724 -17.500 9.654 1.00 94.69 137 LYS A CA 1
ATOM 1114 C C . LYS A 1 137 ? 0.009 -17.301 8.318 1.00 94.69 137 LYS A C 1
ATOM 1116 O O . LYS A 1 137 ? 0.179 -18.097 7.393 1.00 94.69 137 LYS A O 1
ATOM 1121 N N . THR A 1 138 ? -0.786 -16.241 8.216 1.00 95.75 138 THR A N 1
ATOM 1122 C CA . THR A 1 138 ? -1.631 -15.959 7.050 1.00 95.75 138 THR A CA 1
ATOM 1123 C C . THR A 1 138 ? -1.221 -14.671 6.346 1.00 95.75 138 THR A C 1
ATOM 1125 O O . THR A 1 138 ? -0.856 -13.687 6.985 1.00 95.75 138 THR A O 1
ATOM 1128 N N . GLU A 1 139 ? -1.281 -14.689 5.013 1.00 96.56 139 GLU A N 1
ATOM 1129 C CA . GLU A 1 139 ? -1.155 -13.494 4.177 1.00 96.56 139 GLU A CA 1
ATOM 1130 C C . GLU A 1 139 ? -2.522 -12.822 4.052 1.00 96.56 139 GLU A C 1
ATOM 1132 O O . GLU A 1 139 ? -3.513 -13.488 3.739 1.00 96.56 139 GLU A O 1
ATOM 1137 N N . LEU A 1 140 ? -2.575 -11.515 4.306 1.00 95.44 140 LEU A N 1
ATOM 1138 C CA . LEU A 1 140 ? -3.819 -10.752 4.237 1.00 95.44 140 LEU A CA 1
ATOM 1139 C C . LEU A 1 140 ? -3.992 -10.004 2.914 1.00 95.44 140 LEU A C 1
ATOM 1141 O O . LEU A 1 140 ? -5.122 -9.654 2.572 1.00 95.44 140 LEU A O 1
ATOM 1145 N N . ILE A 1 141 ? -2.902 -9.739 2.190 1.00 95.12 141 ILE A N 1
ATOM 1146 C CA . ILE A 1 141 ? -2.958 -9.063 0.894 1.00 95.12 141 ILE A CA 1
ATOM 1147 C C . ILE A 1 141 ? -3.426 -10.038 -0.181 1.00 95.12 141 ILE A C 1
ATOM 1149 O O . ILE A 1 141 ? -2.894 -11.137 -0.339 1.00 95.12 141 ILE A O 1
ATOM 1153 N N . ILE A 1 142 ? -4.401 -9.601 -0.972 1.00 92.69 142 ILE A N 1
ATOM 1154 C CA . ILE A 1 142 ? -4.869 -10.340 -2.144 1.00 92.69 142 ILE A CA 1
ATOM 1155 C C . ILE A 1 142 ? -4.145 -9.789 -3.368 1.00 92.69 142 ILE A C 1
ATOM 1157 O O . ILE A 1 142 ? -4.066 -8.573 -3.551 1.00 92.69 142 ILE A O 1
ATOM 1161 N N . ASN A 1 143 ? -3.648 -10.692 -4.222 1.00 92.75 143 ASN A N 1
ATOM 1162 C CA . ASN A 1 143 ? -2.890 -10.348 -5.427 1.00 92.75 143 ASN A CA 1
ATOM 1163 C C . ASN A 1 143 ? -1.631 -9.511 -5.102 1.00 92.75 143 ASN A C 1
ATOM 1165 O O . ASN A 1 143 ? -1.410 -8.438 -5.663 1.00 92.75 143 ASN A O 1
ATOM 1169 N N . SER A 1 144 ? -0.823 -10.006 -4.161 1.00 93.06 144 SER A N 1
ATOM 1170 C CA . SER A 1 144 ? 0.387 -9.358 -3.625 1.00 93.06 144 SER A CA 1
ATOM 1171 C C . SER A 1 144 ? 1.449 -9.007 -4.668 1.00 93.06 144 SER A C 1
ATOM 1173 O O . SER A 1 144 ? 2.058 -7.943 -4.578 1.00 93.06 144 SER A O 1
ATOM 1175 N N . GLY A 1 145 ? 1.658 -9.898 -5.640 1.00 93.88 145 GLY A N 1
ATOM 1176 C CA . GLY A 1 145 ? 2.605 -9.735 -6.751 1.00 93.88 145 GLY A CA 1
ATOM 1177 C C . GLY A 1 145 ? 1.943 -9.387 -8.086 1.00 93.88 145 GLY A C 1
ATOM 1178 O O . GLY A 1 145 ? 2.536 -9.559 -9.136 1.00 93.88 145 GLY A O 1
ATOM 1179 N N . PHE A 1 146 ? 0.673 -8.964 -8.091 1.00 96.00 146 PHE A N 1
ATOM 1180 C CA . PHE A 1 146 ? -0.033 -8.552 -9.317 1.00 96.00 146 PHE A CA 1
ATOM 1181 C C . PHE A 1 146 ? -0.164 -9.629 -10.415 1.00 96.00 146 PHE A C 1
ATOM 1183 O O . PHE A 1 146 ? -0.499 -9.320 -11.560 1.00 96.00 146 PHE A O 1
ATOM 1190 N N . GLU A 1 147 ? 0.030 -10.904 -10.071 1.00 96.25 147 GLU A N 1
ATOM 1191 C CA . GLU A 1 147 ? 0.068 -12.032 -11.011 1.00 96.25 147 GLU A CA 1
ATOM 1192 C C . GLU A 1 147 ? -1.264 -12.316 -11.723 1.00 96.25 147 GLU A C 1
ATOM 1194 O O . GLU A 1 147 ? -1.299 -13.023 -12.732 1.00 96.25 147 GLU A O 1
ATOM 1199 N N . SER A 1 148 ? -2.369 -11.723 -11.261 1.00 92.62 148 SER A N 1
ATOM 1200 C CA . SER A 1 148 ? -3.637 -11.723 -12.004 1.00 92.62 148 SER A CA 1
ATOM 1201 C C . SER A 1 148 ? -3.581 -10.906 -13.306 1.00 92.62 148 SER A C 1
ATOM 1203 O O . SER A 1 148 ? -4.480 -11.020 -14.142 1.00 92.62 148 SER A O 1
ATOM 1205 N N . GLY A 1 149 ? -2.558 -10.059 -13.478 1.00 92.44 149 GLY A N 1
ATOM 1206 C CA . GLY A 1 149 ? -2.449 -9.101 -14.579 1.00 92.44 149 GLY A CA 1
ATOM 1207 C C . GLY A 1 149 ? -3.380 -7.890 -14.441 1.00 92.44 149 GLY A C 1
ATOM 1208 O O . GLY A 1 149 ? -3.496 -7.110 -15.385 1.00 92.44 149 GLY A O 1
ATOM 1209 N N . LYS A 1 150 ? -4.063 -7.737 -13.298 1.00 90.00 150 LYS A N 1
ATOM 1210 C CA . LYS A 1 150 ? -5.064 -6.691 -13.045 1.00 90.00 150 LYS A CA 1
ATOM 1211 C C . LYS A 1 150 ? -4.911 -6.048 -11.663 1.00 90.00 150 LYS A C 1
ATOM 1213 O O . LYS A 1 150 ? -4.268 -6.605 -10.774 1.00 90.00 150 LYS A O 1
ATOM 1218 N N . LEU A 1 151 ? -5.548 -4.887 -11.477 1.00 88.19 151 LEU A N 1
ATOM 1219 C CA . LEU A 1 151 ? -5.562 -4.112 -10.224 1.00 88.19 151 LEU A CA 1
ATOM 1220 C C . LEU A 1 151 ? -6.913 -4.169 -9.488 1.00 88.19 151 LEU A C 1
ATOM 1222 O O . LEU A 1 151 ? -7.135 -3.372 -8.586 1.00 88.19 151 LE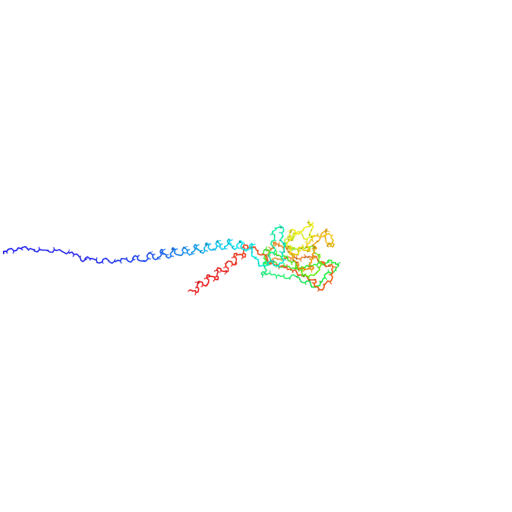U A O 1
ATOM 1226 N N . ASP A 1 152 ? -7.799 -5.102 -9.845 1.00 84.88 152 ASP A N 1
ATOM 1227 C CA . ASP A 1 152 ? -9.194 -5.168 -9.370 1.00 84.88 152 ASP A CA 1
ATOM 1228 C C . ASP A 1 152 ? -9.314 -5.189 -7.829 1.00 84.88 152 ASP A C 1
ATOM 1230 O O . ASP A 1 152 ? -10.240 -4.614 -7.255 1.00 84.88 152 ASP A O 1
ATOM 1234 N N . GLU A 1 153 ? -8.332 -5.792 -7.152 1.00 86.44 153 GLU A N 1
ATOM 1235 C CA . GLU A 1 153 ? -8.252 -5.906 -5.685 1.00 86.44 153 GLU A CA 1
ATOM 1236 C C . GLU A 1 153 ? -7.748 -4.638 -4.982 1.00 86.44 153 GLU A C 1
ATOM 1238 O O . GLU A 1 153 ? -7.726 -4.561 -3.750 1.00 86.44 153 GLU A O 1
ATOM 1243 N N . TYR A 1 154 ? -7.309 -3.643 -5.748 1.00 86.75 154 TYR A N 1
ATOM 1244 C CA . TYR A 1 154 ? -6.773 -2.392 -5.240 1.00 86.75 154 TYR A CA 1
ATOM 1245 C C . TYR A 1 154 ? -7.700 -1.231 -5.600 1.00 86.75 154 TYR A C 1
ATOM 1247 O O . TYR A 1 154 ? -8.317 -1.172 -6.664 1.00 86.75 154 TYR A O 1
ATOM 1255 N N . CYS A 1 155 ? -7.765 -0.250 -4.705 1.00 84.50 155 CYS A N 1
ATOM 1256 C CA . CYS A 1 155 ? -8.201 1.085 -5.076 1.00 84.50 155 CYS A CA 1
ATOM 1257 C C . CYS A 1 155 ? -7.003 1.848 -5.651 1.00 84.50 155 CYS A C 1
ATOM 1259 O O . CYS A 1 155 ? -5.966 1.985 -4.991 1.00 84.50 155 CYS A O 1
ATOM 1261 N N . VAL A 1 156 ? -7.193 2.391 -6.853 1.00 84.88 156 VAL A N 1
ATOM 1262 C CA . VAL A 1 156 ? -6.217 3.206 -7.573 1.00 84.88 156 VAL A CA 1
ATOM 1263 C C . VAL A 1 156 ? -6.774 4.618 -7.729 1.00 84.88 156 VAL A C 1
ATOM 1265 O O . VAL A 1 156 ? -7.786 4.833 -8.390 1.00 84.88 156 VAL A O 1
ATOM 1268 N N . CYS A 1 157 ? -6.090 5.592 -7.1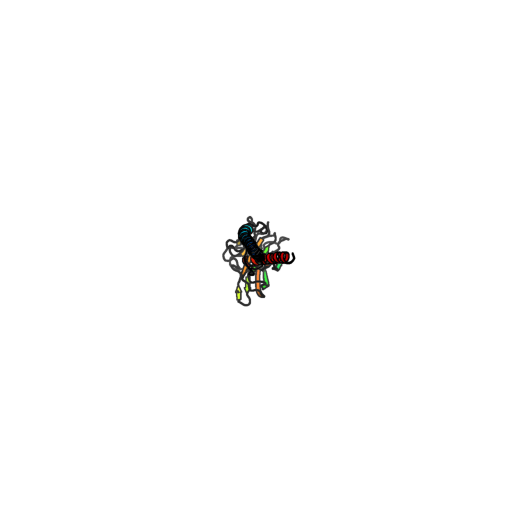43 1.00 82.50 157 CYS A N 1
ATOM 1269 C CA . CYS A 1 157 ? -6.332 7.009 -7.370 1.00 82.50 157 CYS A CA 1
ATOM 1270 C C . CYS A 1 157 ? -5.219 7.560 -8.253 1.00 82.50 157 CYS A C 1
ATOM 1272 O O . CYS A 1 157 ? -4.149 7.907 -7.747 1.00 82.50 157 CYS A O 1
ATOM 1274 N N . ASP A 1 158 ? -5.468 7.627 -9.555 1.00 80.12 158 ASP A N 1
ATOM 1275 C CA . ASP A 1 158 ? -4.510 8.084 -10.554 1.00 80.12 158 ASP A CA 1
ATOM 1276 C C . ASP A 1 158 ? -5.120 9.103 -11.532 1.00 80.12 158 ASP A C 1
ATOM 1278 O O . ASP A 1 158 ? -6.220 9.630 -11.341 1.00 80.12 158 ASP A O 1
ATOM 1282 N N . SER A 1 159 ? -4.344 9.440 -12.562 1.00 70.75 159 SER A N 1
ATOM 1283 C CA . SER A 1 159 ? -4.775 10.268 -13.682 1.00 70.75 159 SER A CA 1
ATOM 1284 C C . SER A 1 159 ? -5.277 9.382 -14.820 1.00 70.75 159 SER A C 1
ATOM 1286 O O . SER A 1 159 ? -4.649 8.386 -15.160 1.00 70.75 159 SER A O 1
ATOM 1288 N N . THR A 1 160 ? -6.331 9.803 -15.520 1.00 68.94 160 THR A N 1
ATOM 1289 C CA . THR A 1 160 ? -6.792 9.117 -16.742 1.00 68.94 160 THR A CA 1
ATOM 1290 C C . THR A 1 160 ? -5.777 9.151 -17.887 1.00 68.94 160 THR A C 1
ATOM 1292 O O . THR A 1 160 ? -5.868 8.329 -18.794 1.00 68.94 160 THR A O 1
ATOM 1295 N N . ARG A 1 161 ? -4.829 10.097 -17.861 1.00 70.88 161 ARG A N 1
ATOM 1296 C CA . ARG A 1 161 ? -3.827 10.284 -18.921 1.00 70.88 161 ARG A CA 1
ATOM 1297 C C . ARG A 1 161 ? -2.684 9.271 -18.862 1.00 70.88 161 ARG A C 1
ATOM 1299 O O . ARG A 1 161 ? -2.227 8.839 -19.910 1.00 70.88 161 ARG A O 1
ATOM 1306 N N . ASP A 1 162 ? -2.264 8.909 -17.655 1.00 73.62 162 ASP A N 1
ATOM 1307 C CA . ASP A 1 162 ? -1.125 8.030 -17.392 1.00 73.62 162 ASP A CA 1
ATOM 1308 C C . ASP A 1 162 ? -1.560 7.053 -16.292 1.00 73.62 162 ASP A C 1
ATOM 1310 O O . ASP A 1 162 ? -1.351 7.316 -15.105 1.00 73.62 162 ASP A O 1
ATOM 1314 N N . PRO A 1 163 ? -2.307 6.000 -16.668 1.00 80.44 163 PRO A N 1
AT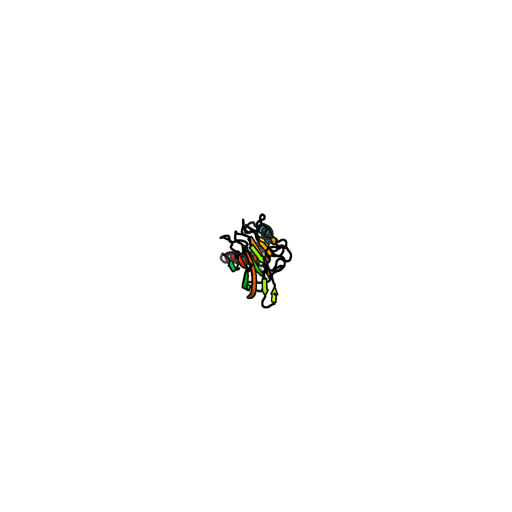OM 1315 C CA . PRO A 1 163 ? -2.910 5.108 -15.698 1.00 80.44 163 PRO A CA 1
ATOM 1316 C C . PRO A 1 163 ? -1.849 4.237 -15.025 1.00 80.44 163 PRO A C 1
ATOM 1318 O O . PRO A 1 163 ? -0.889 3.785 -15.650 1.00 80.44 163 PRO A O 1
ATOM 1321 N N . THR A 1 164 ? -2.074 3.960 -13.746 1.00 89.75 164 THR A N 1
ATOM 1322 C CA . THR A 1 164 ? -1.396 2.869 -13.048 1.00 89.75 164 THR A CA 1
ATOM 1323 C C . THR A 1 164 ? -1.857 1.555 -13.663 1.00 89.75 164 THR A C 1
ATOM 1325 O O . THR A 1 164 ? -3.053 1.341 -13.872 1.00 89.75 164 THR A O 1
ATOM 1328 N N . GLU A 1 165 ? -0.916 0.672 -13.968 1.00 92.25 165 GLU A N 1
ATOM 1329 C CA . GLU A 1 165 ? -1.197 -0.569 -14.686 1.00 92.25 165 GLU A CA 1
ATOM 1330 C C . GLU A 1 165 ? -0.258 -1.692 -14.254 1.00 92.25 165 GLU A C 1
ATOM 1332 O O . GLU A 1 165 ? 0.783 -1.468 -13.642 1.00 92.25 165 GLU A O 1
ATOM 1337 N N . VAL A 1 166 ? -0.625 -2.926 -14.586 1.00 94.69 166 VAL A N 1
ATOM 1338 C CA . VAL A 1 166 ? 0.225 -4.092 -14.347 1.00 94.69 166 VAL A CA 1
ATOM 1339 C C . VAL A 1 166 ? 1.091 -4.341 -15.583 1.00 94.69 166 VAL A C 1
ATOM 1341 O O . VAL A 1 166 ? 0.576 -4.432 -16.699 1.00 94.69 166 VAL A O 1
ATOM 1344 N N . ARG A 1 167 ? 2.411 -4.466 -15.408 1.00 94.94 167 ARG A N 1
ATOM 1345 C CA . ARG A 1 167 ? 3.381 -4.683 -16.497 1.00 94.94 167 ARG A CA 1
ATOM 1346 C C . ARG A 1 167 ? 4.225 -5.928 -16.277 1.00 94.94 167 ARG A C 1
ATOM 1348 O O . ARG A 1 167 ? 4.461 -6.334 -15.151 1.00 94.94 167 ARG A O 1
ATOM 1355 N N . ARG A 1 168 ? 4.742 -6.483 -17.378 1.00 94.19 168 ARG A N 1
ATOM 1356 C CA . ARG A 1 168 ? 5.687 -7.620 -17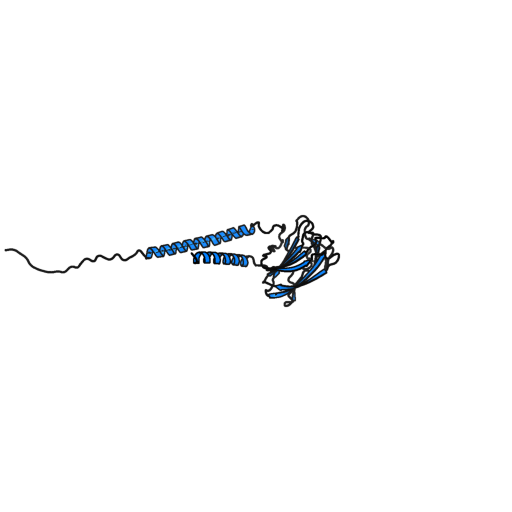.387 1.00 94.19 168 ARG A CA 1
ATOM 1357 C C . ARG A 1 168 ? 7.164 -7.213 -17.404 1.00 94.19 168 ARG A C 1
ATOM 1359 O O . ARG A 1 168 ? 8.050 -8.057 -17.484 1.00 94.19 168 ARG A O 1
ATOM 1366 N N . SER A 1 169 ? 7.439 -5.914 -17.421 1.00 84.38 169 SER A N 1
ATOM 1367 C CA . SER A 1 169 ? 8.787 -5.349 -17.464 1.00 84.38 169 SER A CA 1
ATOM 1368 C C . SER A 1 169 ? 9.189 -4.854 -16.083 1.00 84.38 169 SER A C 1
ATOM 1370 O O . SER A 1 169 ? 8.376 -4.193 -15.446 1.00 84.38 169 SER A O 1
ATOM 1372 N N . ILE A 1 170 ? 10.451 -5.078 -15.695 1.00 87.31 170 ILE A N 1
ATOM 1373 C CA . ILE A 1 170 ? 10.996 -4.657 -14.392 1.00 87.31 170 ILE A CA 1
ATOM 1374 C C . ILE A 1 170 ? 10.150 -5.266 -13.268 1.00 87.31 170 ILE A C 1
ATOM 1376 O O . ILE A 1 170 ? 9.418 -4.578 -12.575 1.00 87.31 170 ILE A O 1
ATOM 1380 N N . VAL A 1 171 ? 10.233 -6.591 -13.160 1.00 91.94 171 VAL A N 1
ATOM 1381 C CA . VAL A 1 171 ? 9.463 -7.422 -12.227 1.00 91.94 171 VAL A CA 1
ATOM 1382 C C . VAL A 1 171 ? 10.395 -7.923 -11.128 1.00 91.94 171 VAL A C 1
ATOM 1384 O O . VAL A 1 171 ? 11.540 -8.297 -11.416 1.00 91.94 171 VAL A O 1
ATOM 1387 N N . LYS A 1 172 ? 9.943 -7.915 -9.871 1.00 92.88 172 LYS A N 1
ATOM 1388 C CA . LYS A 1 172 ? 10.746 -8.397 -8.742 1.00 92.88 172 LYS A CA 1
ATOM 1389 C C . LYS A 1 172 ? 10.603 -9.904 -8.568 1.00 92.88 172 LYS A C 1
ATOM 1391 O O . LYS A 1 172 ? 11.601 -10.574 -8.262 1.00 92.88 172 LYS A O 1
ATOM 1396 N N . SER A 1 173 ? 9.385 -10.415 -8.700 1.00 91.38 173 SER A N 1
ATOM 1397 C CA . SER A 1 173 ? 9.071 -11.837 -8.614 1.00 91.38 173 SER A CA 1
ATOM 1398 C C . SER A 1 173 ? 7.916 -12.180 -9.561 1.00 91.38 173 SER A C 1
ATOM 1400 O O . SER A 1 173 ? 7.138 -11.315 -9.925 1.00 91.38 173 SER A O 1
ATOM 1402 N N . GLY A 1 174 ? 7.841 -13.429 -10.027 1.00 94.06 174 GLY A N 1
ATOM 1403 C CA . GLY A 1 174 ? 6.775 -13.834 -10.945 1.00 94.06 174 GLY A CA 1
ATOM 1404 C C . GLY A 1 174 ? 6.884 -13.210 -12.340 1.00 94.06 174 GLY A C 1
ATOM 1405 O O . GLY A 1 174 ? 7.972 -13.158 -12.924 1.00 94.06 174 GLY A O 1
ATOM 1406 N N . SER A 1 175 ? 5.740 -12.831 -12.910 1.00 96.31 175 SER A N 1
ATOM 1407 C CA . SER A 1 175 ? 5.617 -12.331 -14.286 1.00 96.31 175 SER A CA 1
ATOM 1408 C C . SER A 1 175 ? 5.163 -10.881 -14.367 1.00 96.31 175 SER A C 1
ATOM 1410 O O . SER A 1 175 ? 5.234 -10.303 -15.457 1.00 96.31 175 SER A O 1
ATOM 1412 N N . TYR A 1 176 ? 4.673 -10.306 -13.270 1.00 96.94 176 TYR A N 1
ATOM 1413 C CA . TYR A 1 176 ? 4.024 -9.007 -13.278 1.00 96.94 176 TYR A CA 1
ATOM 1414 C C . TYR A 1 176 ? 4.463 -8.127 -12.108 1.00 96.94 176 TYR A C 1
ATOM 1416 O O . TYR A 1 176 ? 4.822 -8.606 -11.050 1.00 96.94 176 TYR A O 1
ATOM 1424 N N . ALA A 1 177 ? 4.413 -6.814 -12.312 1.00 96.50 177 ALA A N 1
ATOM 1425 C CA . ALA A 1 177 ? 4.580 -5.815 -11.266 1.00 96.50 177 ALA A CA 1
ATOM 1426 C C . ALA A 1 177 ? 3.638 -4.633 -11.519 1.00 96.50 177 ALA A C 1
ATOM 1428 O O . ALA A 1 177 ? 3.211 -4.386 -12.654 1.00 96.50 177 ALA A O 1
ATOM 1429 N N . CYS A 1 178 ? 3.328 -3.875 -10.471 1.00 95.44 178 CYS A N 1
ATOM 1430 C CA . CYS A 1 178 ? 2.545 -2.652 -10.590 1.00 95.44 178 CYS A CA 1
ATOM 1431 C C . CYS A 1 178 ? 3.439 -1.502 -11.059 1.00 95.44 178 CYS A C 1
ATOM 1433 O O . CYS A 1 178 ? 4.377 -1.103 -10.366 1.00 95.44 178 CYS A O 1
ATOM 1435 N N . TYR A 1 179 ? 3.136 -0.972 -12.240 1.00 94.69 179 TYR A N 1
ATOM 1436 C CA . TYR A 1 179 ? 3.763 0.203 -12.823 1.00 94.69 179 TYR A CA 1
ATOM 1437 C C . TYR A 1 179 ? 2.936 1.448 -12.521 1.00 94.69 179 TYR A C 1
ATOM 1439 O O . TYR A 1 179 ? 1.734 1.500 -12.787 1.00 94.69 179 TYR A O 1
ATOM 1447 N N . ILE A 1 180 ? 3.606 2.474 -12.010 1.00 92.06 180 ILE A N 1
ATOM 1448 C CA . ILE A 1 180 ? 2.978 3.715 -11.568 1.00 92.06 180 ILE A CA 1
ATOM 1449 C C . ILE A 1 180 ? 3.639 4.877 -12.291 1.00 92.06 180 ILE A C 1
ATOM 1451 O O . ILE A 1 180 ? 4.828 5.129 -12.090 1.00 92.06 180 ILE A O 1
ATOM 1455 N N . ASP A 1 181 ? 2.859 5.616 -13.080 1.00 88.44 181 ASP A N 1
ATOM 1456 C CA . ASP A 1 181 ? 3.279 6.877 -13.688 1.00 88.44 181 ASP A CA 1
ATOM 1457 C C . ASP A 1 181 ? 2.589 8.062 -12.999 1.00 88.44 181 ASP A C 1
ATOM 1459 O O . ASP A 1 181 ? 1.401 8.332 -13.151 1.00 88.44 181 ASP A O 1
ATOM 1463 N N . ASN A 1 182 ? 3.357 8.770 -12.185 1.00 86.19 182 ASN A N 1
ATOM 1464 C CA . ASN A 1 182 ? 2.934 9.902 -11.362 1.00 86.19 182 ASN A CA 1
ATOM 1465 C C . ASN A 1 182 ? 3.539 11.226 -11.869 1.00 86.19 182 ASN A C 1
ATOM 1467 O O . ASN A 1 182 ? 3.733 12.165 -11.085 1.00 86.19 182 ASN A O 1
ATOM 1471 N N . PHE A 1 183 ? 3.876 11.324 -13.162 1.00 84.56 183 PHE A N 1
ATOM 1472 C CA . PHE A 1 183 ? 4.578 12.491 -13.705 1.00 84.56 183 PHE A CA 1
ATOM 1473 C C . PHE A 1 183 ? 3.777 13.799 -13.596 1.00 84.56 183 PHE A C 1
ATOM 1475 O O . PHE A 1 183 ? 4.295 14.860 -13.214 1.00 84.56 183 PHE A O 1
ATOM 1482 N N . PHE A 1 184 ? 2.476 13.737 -13.886 1.00 80.56 184 PHE A N 1
ATOM 1483 C CA . PHE A 1 184 ? 1.606 14.918 -13.878 1.00 80.56 184 PHE A CA 1
ATOM 1484 C C . PHE A 1 184 ? 0.828 15.102 -12.577 1.00 80.56 184 PHE A C 1
ATOM 1486 O O . PHE A 1 184 ? 0.518 16.239 -12.210 1.00 80.56 184 PHE A O 1
ATOM 1493 N N . LYS A 1 185 ? 0.507 14.011 -11.878 1.00 83.06 185 LYS A N 1
ATOM 1494 C CA . LYS A 1 185 ? -0.309 14.017 -10.660 1.00 83.06 185 LYS A CA 1
ATOM 1495 C C . LYS A 1 185 ? 0.207 12.980 -9.660 1.00 83.06 185 LYS A C 1
ATOM 1497 O O . LYS A 1 185 ? 0.774 11.976 -10.082 1.00 83.06 185 LYS A O 1
ATOM 1502 N N . PRO A 1 186 ? 0.013 13.210 -8.350 1.00 84.75 186 PRO A N 1
ATOM 1503 C CA . PRO A 1 186 ? 0.259 12.176 -7.356 1.00 84.75 186 PRO A CA 1
ATOM 1504 C C . PRO A 1 186 ? -0.667 10.979 -7.590 1.00 84.75 186 PRO A C 1
ATOM 1506 O O . PRO A 1 186 ? -1.786 11.147 -8.079 1.00 84.75 186 PRO A O 1
ATOM 1509 N N . VAL A 1 187 ? -0.205 9.799 -7.189 1.00 86.69 187 VAL A N 1
ATOM 1510 C CA . VAL A 1 187 ? -0.952 8.541 -7.285 1.00 86.69 187 VAL A CA 1
ATOM 1511 C C . VAL A 1 187 ? -1.110 7.945 -5.894 1.00 86.69 187 VAL A C 1
ATOM 1513 O O . VAL A 1 187 ? -0.196 8.023 -5.070 1.00 86.69 187 VAL A O 1
ATOM 1516 N N . LYS A 1 188 ? -2.262 7.333 -5.616 1.00 88.06 188 LYS A N 1
ATOM 1517 C CA . LYS A 1 188 ? -2.431 6.474 -4.440 1.00 88.06 188 LYS A CA 1
ATOM 1518 C C . LYS A 1 188 ? -2.886 5.087 -4.854 1.00 88.06 188 LYS A C 1
ATOM 1520 O O . LYS A 1 188 ? -3.827 4.958 -5.628 1.00 88.06 188 LYS A O 1
ATOM 1525 N N . LEU A 1 189 ? -2.254 4.077 -4.276 1.00 90.19 189 LEU A N 1
ATOM 1526 C CA . LEU A 1 189 ? -2.666 2.684 -4.368 1.00 90.19 189 LEU A CA 1
ATOM 1527 C C . LEU A 1 189 ? -2.989 2.194 -2.960 1.00 90.19 189 LEU A C 1
ATOM 1529 O O . LEU A 1 189 ? -2.201 2.413 -2.039 1.00 90.19 189 LEU A O 1
ATOM 1533 N N . SER A 1 190 ? -4.137 1.554 -2.769 1.00 89.06 190 SER A N 1
ATOM 1534 C CA . SER A 1 190 ? -4.535 1.075 -1.444 1.00 89.06 190 SER A CA 1
ATOM 1535 C C . SER A 1 190 ? -5.329 -0.220 -1.492 1.00 89.06 190 SER A C 1
ATOM 1537 O O . SER A 1 190 ? -6.034 -0.487 -2.463 1.00 89.06 190 SER A O 1
ATOM 1539 N N . GLN A 1 191 ? -5.231 -1.001 -0.418 1.00 88.69 191 GLN A N 1
ATOM 1540 C CA . GLN A 1 191 ? -6.045 -2.192 -0.197 1.00 88.69 191 GLN A CA 1
ATOM 1541 C C . GLN A 1 191 ? -6.464 -2.253 1.273 1.00 88.69 191 GLN A C 1
ATOM 1543 O O . GLN A 1 191 ? -5.676 -1.968 2.180 1.00 88.69 191 GLN A O 1
ATOM 1548 N N . ALA A 1 192 ? -7.730 -2.591 1.503 1.00 86.81 192 ALA A N 1
ATOM 1549 C CA . ALA A 1 192 ? -8.258 -2.819 2.837 1.00 86.81 192 ALA A CA 1
ATOM 1550 C C . ALA A 1 192 ? -8.136 -4.302 3.193 1.00 86.81 192 ALA A C 1
ATOM 1552 O O . ALA A 1 192 ? -8.530 -5.160 2.410 1.00 86.81 192 ALA A O 1
ATOM 1553 N N . VAL A 1 193 ? -7.661 -4.587 4.399 1.00 89.12 193 VAL A N 1
ATOM 1554 C CA . VAL A 1 193 ? -7.486 -5.941 4.925 1.00 89.12 193 VAL A CA 1
ATOM 1555 C C . VAL A 1 193 ? -8.183 -6.080 6.272 1.00 89.12 193 VAL A C 1
ATOM 1557 O O . VAL A 1 193 ? -8.248 -5.131 7.061 1.00 89.12 193 VAL A O 1
ATOM 1560 N N . ASN A 1 194 ? -8.717 -7.266 6.550 1.00 90.00 194 ASN A N 1
ATOM 1561 C CA . ASN A 1 194 ? -9.279 -7.565 7.862 1.00 90.00 194 ASN A CA 1
ATOM 1562 C C . ASN A 1 194 ? -8.133 -7.843 8.835 1.00 90.00 194 ASN A C 1
ATOM 1564 O O . ASN A 1 194 ? -7.297 -8.703 8.586 1.00 90.00 194 ASN A O 1
ATOM 1568 N N . THR A 1 195 ? -8.099 -7.102 9.935 1.00 92.38 195 THR A N 1
ATOM 1569 C CA . THR A 1 195 ? -7.073 -7.209 10.974 1.00 92.38 195 THR A CA 1
ATOM 1570 C C . THR A 1 195 ? -7.727 -7.482 12.324 1.00 92.38 195 THR A C 1
ATOM 1572 O O . THR A 1 195 ? -8.945 -7.552 12.466 1.00 92.38 195 THR A O 1
ATOM 1575 N N . ILE A 1 196 ? -6.915 -7.668 13.355 1.00 93.88 196 ILE A N 1
ATOM 1576 C CA . ILE A 1 196 ? -7.362 -7.844 14.735 1.00 93.88 196 ILE A CA 1
ATOM 1577 C C . ILE A 1 196 ? -6.671 -6.784 15.575 1.00 93.88 196 ILE A C 1
ATOM 1579 O O . ILE A 1 196 ? -5.444 -6.724 15.616 1.00 93.88 196 ILE A O 1
ATOM 1583 N N . SER A 1 197 ? -7.466 -5.952 16.246 1.00 92.25 197 SER A N 1
ATOM 1584 C CA . SER A 1 197 ? -6.959 -4.862 17.079 1.00 92.25 197 SER A CA 1
ATOM 1585 C C . SER A 1 197 ? -5.981 -5.383 18.136 1.00 92.25 197 SER A C 1
ATOM 1587 O O . SER A 1 197 ? -6.276 -6.350 18.833 1.00 92.25 197 SER A O 1
ATOM 1589 N N . GLY A 1 198 ? -4.830 -4.729 18.265 1.00 92.81 198 GLY A N 1
ATOM 1590 C CA . GLY A 1 198 ? -3.737 -5.101 19.163 1.00 92.81 198 GLY A CA 1
ATOM 1591 C C . GLY A 1 198 ? -2.825 -6.218 18.644 1.00 92.81 198 GLY A C 1
ATOM 1592 O O . GLY A 1 198 ? -1.821 -6.508 19.289 1.00 92.81 198 GLY A O 1
ATOM 1593 N N . ARG A 1 199 ? -3.131 -6.846 17.501 1.00 95.00 199 ARG A N 1
ATOM 1594 C CA . ARG A 1 199 ? -2.292 -7.905 16.924 1.00 95.00 199 ARG A CA 1
ATOM 1595 C C . ARG A 1 199 ? -1.153 -7.325 16.084 1.00 95.00 199 ARG A C 1
ATOM 1597 O O . ARG A 1 199 ? -1.328 -6.305 15.420 1.00 95.00 199 ARG A O 1
ATOM 1604 N N . ASN A 1 200 ? -0.004 -7.998 16.111 1.00 95.88 200 ASN A N 1
ATOM 1605 C CA . ASN A 1 200 ? 1.179 -7.635 15.338 1.00 95.88 200 ASN A CA 1
ATOM 1606 C C . ASN A 1 200 ? 1.201 -8.328 13.973 1.00 95.88 200 ASN A C 1
ATOM 1608 O O . ASN A 1 200 ? 0.978 -9.533 13.881 1.00 95.88 200 ASN A O 1
ATOM 1612 N N . TYR A 1 201 ? 1.553 -7.562 12.950 1.00 97.38 201 TYR A N 1
ATOM 1613 C CA . TYR A 1 201 ? 1.711 -7.999 11.570 1.00 97.38 201 TYR A CA 1
ATOM 1614 C C . TYR A 1 201 ? 3.082 -7.569 11.058 1.00 97.38 201 TYR A C 1
ATOM 1616 O O . TYR A 1 201 ? 3.587 -6.504 11.431 1.00 97.38 201 TYR A O 1
ATOM 1624 N N . THR A 1 202 ? 3.661 -8.378 10.177 1.00 97.94 202 THR A N 1
ATOM 1625 C CA . THR A 1 202 ? 4.841 -7.995 9.401 1.00 97.94 202 THR A CA 1
ATOM 1626 C C . THR A 1 202 ? 4.371 -7.461 8.061 1.00 97.94 202 THR A C 1
ATOM 1628 O O . THR A 1 202 ? 3.731 -8.179 7.299 1.00 97.94 202 THR A O 1
ATOM 1631 N N . ILE A 1 203 ? 4.673 -6.199 7.781 1.00 97.94 203 ILE A N 1
ATOM 1632 C CA . ILE A 1 203 ? 4.341 -5.551 6.515 1.00 97.94 203 ILE A CA 1
ATOM 1633 C C . ILE A 1 203 ? 5.604 -5.483 5.680 1.00 97.94 203 ILE A C 1
ATOM 1635 O O . ILE A 1 203 ? 6.595 -4.919 6.145 1.00 97.94 203 ILE A O 1
ATOM 1639 N N . SER A 1 204 ? 5.567 -5.990 4.454 1.00 97.62 204 SER A N 1
ATOM 1640 C CA . SER A 1 204 ? 6.690 -5.882 3.526 1.00 97.62 204 SER A CA 1
ATOM 1641 C C . SER A 1 204 ? 6.250 -5.557 2.111 1.00 97.62 204 SER A C 1
ATOM 1643 O O . SER A 1 204 ? 5.112 -5.803 1.731 1.00 97.62 204 SER A O 1
ATOM 1645 N N . PHE A 1 205 ? 7.154 -4.968 1.339 1.00 97.25 205 PHE A N 1
ATOM 1646 C CA . PHE A 1 205 ? 6.948 -4.685 -0.078 1.00 97.25 205 PHE A CA 1
ATOM 1647 C C . PHE A 1 205 ? 8.290 -4.447 -0.767 1.00 97.25 205 PHE A C 1
ATOM 1649 O O . PHE A 1 205 ? 9.287 -4.110 -0.117 1.00 97.25 205 PHE A O 1
ATOM 1656 N N . SER A 1 206 ? 8.301 -4.578 -2.088 1.00 96.00 206 SER A N 1
ATOM 1657 C CA . SER A 1 206 ? 9.461 -4.310 -2.930 1.00 96.00 206 SER A CA 1
ATOM 1658 C C . SER A 1 206 ? 9.194 -3.107 -3.821 1.00 96.00 206 SER A C 1
ATOM 1660 O O . SER A 1 206 ? 8.171 -3.041 -4.498 1.00 96.00 206 SER A O 1
ATOM 1662 N N . LEU A 1 207 ? 10.126 -2.156 -3.849 1.00 94.56 207 LEU A N 1
ATOM 1663 C CA . LEU A 1 207 ? 9.973 -0.934 -4.630 1.00 94.56 207 LEU A CA 1
ATOM 1664 C C . LEU A 1 207 ? 11.220 -0.620 -5.459 1.00 94.56 207 LEU A C 1
ATOM 1666 O O . LEU A 1 207 ? 12.346 -0.745 -4.974 1.00 94.56 207 LEU A O 1
ATOM 1670 N N . GLN A 1 208 ? 11.003 -0.157 -6.687 1.00 91.94 208 GLN A N 1
ATOM 1671 C CA . GLN A 1 208 ? 12.024 0.376 -7.582 1.00 91.94 208 GLN A CA 1
ATOM 1672 C C . GLN A 1 208 ? 11.528 1.666 -8.247 1.00 91.94 208 GLN A C 1
ATOM 1674 O O . GLN A 1 208 ? 10.355 1.804 -8.577 1.00 91.94 208 GLN A O 1
ATOM 1679 N N . SER A 1 209 ? 12.438 2.602 -8.494 1.00 88.81 209 SER A N 1
ATOM 1680 C CA . SER A 1 209 ? 12.222 3.786 -9.330 1.00 88.81 209 SER A CA 1
ATOM 1681 C C . SER A 1 209 ? 13.051 3.698 -10.610 1.00 88.81 209 SER A C 1
ATOM 1683 O O . SER A 1 209 ? 14.177 3.190 -10.603 1.00 88.81 209 SER A O 1
ATOM 1685 N N . GLU A 1 210 ? 12.493 4.191 -11.715 1.00 79.56 210 GLU A N 1
ATOM 1686 C CA . GLU A 1 210 ? 13.134 4.107 -13.037 1.00 79.56 210 GLU A CA 1
ATOM 1687 C C . GLU A 1 210 ? 14.157 5.219 -13.286 1.00 79.56 210 GLU A C 1
ATOM 1689 O O . GLU A 1 210 ? 15.056 5.042 -14.094 1.00 79.56 210 GLU A O 1
ATOM 1694 N N . LEU A 1 211 ? 14.027 6.369 -12.619 1.00 71.69 211 LEU A N 1
ATOM 1695 C CA . LEU A 1 211 ? 14.921 7.521 -12.763 1.00 71.69 211 LEU A CA 1
ATOM 1696 C C . LEU A 1 211 ? 15.120 8.222 -11.419 1.00 71.69 211 LEU A C 1
ATOM 1698 O O . LEU A 1 211 ? 14.365 8.009 -10.468 1.00 71.69 211 LEU A O 1
ATOM 1702 N N . TYR A 1 212 ? 16.099 9.128 -11.382 1.00 64.75 212 TYR A N 1
ATOM 1703 C CA . TYR A 1 212 ? 16.422 9.972 -10.231 1.00 64.75 212 TYR A CA 1
ATOM 1704 C C . TYR A 1 212 ? 15.926 11.429 -10.405 1.00 64.75 212 TYR A C 1
ATOM 1706 O O . TYR A 1 212 ? 16.746 12.338 -10.535 1.00 64.75 212 TYR A O 1
ATOM 1714 N N . PRO A 1 213 ? 14.610 11.724 -10.454 1.00 62.59 213 PRO A N 1
ATOM 1715 C CA . PRO A 1 213 ? 14.149 13.098 -10.319 1.00 62.59 213 PRO A CA 1
ATOM 1716 C C . PRO A 1 213 ? 14.175 13.532 -8.855 1.00 62.59 213 PRO A C 1
ATOM 1718 O O . PRO A 1 213 ? 13.843 12.768 -7.951 1.00 62.59 213 PRO A O 1
ATOM 1721 N N . ASN A 1 214 ? 14.473 14.810 -8.643 1.00 59.75 214 ASN A N 1
ATOM 1722 C CA . ASN A 1 214 ? 14.652 15.422 -7.323 1.00 59.75 214 ASN A CA 1
ATOM 1723 C C . ASN A 1 214 ? 13.387 15.440 -6.436 1.00 59.75 214 ASN A C 1
ATOM 1725 O O . ASN A 1 214 ? 13.486 15.814 -5.275 1.00 59.75 214 ASN A O 1
ATOM 1729 N N . ASN A 1 215 ? 12.225 15.019 -6.955 1.00 66.75 215 ASN A N 1
ATOM 1730 C CA . ASN A 1 215 ? 10.931 15.068 -6.262 1.00 66.75 215 ASN A CA 1
ATOM 1731 C C . ASN A 1 215 ? 10.222 13.701 -6.199 1.00 66.75 215 ASN A C 1
ATOM 1733 O O . ASN A 1 215 ? 9.006 13.643 -6.022 1.00 66.75 215 ASN A O 1
ATOM 1737 N N . ASN A 1 216 ? 10.947 12.594 -6.392 1.00 75.56 216 ASN A N 1
ATOM 1738 C CA . ASN A 1 216 ? 10.333 11.270 -6.378 1.00 75.56 216 ASN A CA 1
ATOM 1739 C C . ASN A 1 216 ? 10.189 10.753 -4.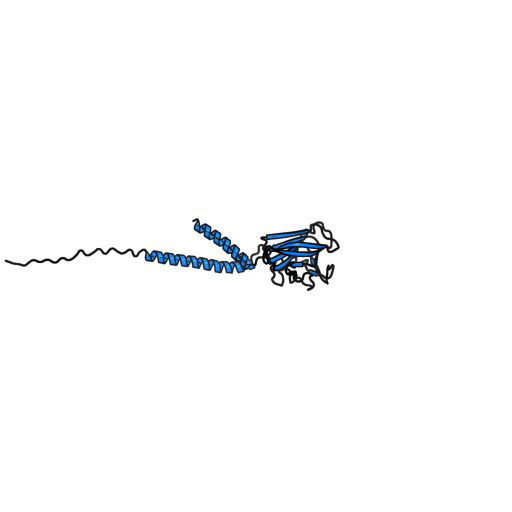940 1.00 75.56 216 ASN A C 1
ATOM 1741 O O . ASN A 1 216 ? 11.085 10.094 -4.415 1.00 75.56 216 ASN A O 1
ATOM 1745 N N . GLN A 1 217 ? 9.057 11.076 -4.313 1.00 86.81 217 GLN A N 1
ATOM 1746 C CA . GLN A 1 217 ? 8.743 10.688 -2.941 1.00 86.81 217 GLN A CA 1
ATOM 1747 C C . GLN A 1 217 ? 7.600 9.673 -2.900 1.00 86.81 217 GLN A C 1
ATOM 1749 O O . GLN A 1 217 ? 6.583 9.840 -3.578 1.00 86.81 217 GLN A O 1
ATOM 1754 N N . VAL A 1 218 ? 7.740 8.662 -2.045 1.00 89.88 218 VAL A N 1
ATOM 1755 C CA . VAL A 1 218 ? 6.641 7.769 -1.674 1.00 89.88 218 VAL A CA 1
ATOM 1756 C C . VAL A 1 218 ? 6.497 7.716 -0.161 1.00 89.88 218 VAL A C 1
ATOM 1758 O O . VAL A 1 218 ? 7.475 7.610 0.579 1.00 89.88 218 VAL A O 1
ATOM 1761 N N . THR A 1 219 ? 5.260 7.769 0.309 1.00 90.75 219 THR A N 1
ATOM 1762 C CA . THR A 1 219 ? 4.934 7.553 1.715 1.00 90.75 219 THR A CA 1
ATOM 1763 C C . THR A 1 219 ? 3.979 6.378 1.828 1.00 90.75 219 THR A C 1
ATOM 1765 O O . THR A 1 219 ? 2.989 6.300 1.098 1.00 90.75 219 THR A O 1
ATOM 1768 N N . VAL A 1 220 ? 4.288 5.456 2.737 1.00 92.62 220 VAL A N 1
ATOM 1769 C CA . VAL A 1 220 ? 3.465 4.274 2.997 1.00 92.62 220 VAL A CA 1
ATOM 1770 C C . VAL A 1 220 ? 2.796 4.427 4.350 1.00 92.62 220 VAL A C 1
ATOM 1772 O O . VAL A 1 220 ? 3.453 4.707 5.356 1.00 92.62 220 VAL A O 1
ATOM 1775 N N . TYR A 1 221 ? 1.483 4.241 4.362 1.00 90.44 221 TYR A N 1
ATOM 1776 C CA . TYR A 1 221 ? 0.637 4.431 5.528 1.00 90.44 221 TYR A CA 1
ATOM 1777 C C . TYR A 1 221 ? -0.118 3.158 5.885 1.00 90.44 221 TYR A C 1
ATOM 1779 O O . TYR A 1 221 ? -0.524 2.403 5.001 1.00 90.44 221 TYR A O 1
ATOM 1787 N N . MET A 1 222 ? -0.385 3.004 7.180 1.00 90.56 222 MET A N 1
ATOM 1788 C CA . MET A 1 222 ? -1.405 2.109 7.711 1.00 90.56 222 MET A CA 1
ATOM 1789 C C . MET A 1 222 ? -2.463 2.914 8.448 1.00 90.56 222 MET A C 1
ATOM 1791 O O . MET A 1 222 ? -2.155 3.618 9.410 1.00 90.56 222 MET A O 1
ATOM 1795 N N . SER A 1 223 ? -3.714 2.772 8.035 1.00 85.31 223 SER A N 1
ATOM 1796 C CA . SER A 1 223 ? -4.848 3.487 8.625 1.00 85.31 223 SER A CA 1
ATOM 1797 C C . SER A 1 223 ? -5.877 2.519 9.189 1.00 85.31 223 SER A C 1
ATOM 1799 O O . SER A 1 223 ? -6.015 1.395 8.701 1.00 85.31 223 SER A O 1
ATOM 1801 N N . LYS A 1 224 ? -6.643 2.960 10.192 1.00 83.00 224 LYS A N 1
ATOM 1802 C CA . LYS A 1 224 ? -7.892 2.277 10.564 1.00 83.00 224 LYS A CA 1
ATOM 1803 C C . LYS A 1 224 ? -8.901 2.375 9.421 1.00 83.00 224 LYS A C 1
ATOM 1805 O O . LYS A 1 224 ? -9.090 3.448 8.854 1.00 83.00 224 LYS A O 1
ATOM 1810 N N . ALA A 1 225 ? -9.596 1.281 9.138 1.00 71.69 225 ALA A N 1
ATOM 1811 C CA . ALA A 1 225 ? -10.788 1.284 8.304 1.00 71.69 225 ALA A CA 1
ATOM 1812 C C . ALA A 1 225 ? -12.012 1.142 9.212 1.00 71.69 225 ALA A C 1
ATOM 1814 O O . ALA A 1 225 ? -12.133 0.168 9.956 1.00 71.69 225 ALA A O 1
ATOM 1815 N N . PHE A 1 226 ? -12.935 2.095 9.144 1.00 62.00 226 PHE A N 1
ATOM 1816 C CA . PHE A 1 226 ? -14.227 1.955 9.805 1.00 62.00 226 PHE A CA 1
ATOM 1817 C C . PHE A 1 226 ? -15.230 1.341 8.839 1.00 62.00 226 PHE A C 1
ATOM 1819 O O . PHE A 1 226 ? -15.275 1.710 7.664 1.00 62.00 226 PHE A O 1
ATOM 1826 N N . ASN A 1 227 ? -16.081 0.450 9.345 1.00 53.94 227 ASN A N 1
ATOM 1827 C CA . ASN A 1 227 ? -17.314 0.144 8.638 1.00 53.94 227 ASN A CA 1
ATOM 1828 C C . ASN A 1 227 ? -18.186 1.402 8.645 1.00 53.94 227 ASN A C 1
ATOM 1830 O O . ASN A 1 227 ? -18.448 1.983 9.700 1.00 53.94 227 ASN A O 1
ATOM 1834 N N . PHE A 1 228 ? -18.632 1.818 7.461 1.00 50.28 228 PHE A N 1
ATOM 1835 C CA . PHE A 1 228 ? -19.410 3.041 7.243 1.00 50.28 228 PHE A CA 1
ATOM 1836 C C . PHE A 1 228 ? -20.622 3.142 8.192 1.00 50.28 228 PHE A C 1
ATOM 1838 O O . PHE A 1 228 ? -20.895 4.205 8.750 1.00 50.28 228 PHE A O 1
ATOM 1845 N N . ASN A 1 229 ? -21.265 2.004 8.475 1.00 49.34 229 ASN A N 1
ATOM 1846 C CA . ASN A 1 229 ? -22.405 1.904 9.388 1.00 49.34 229 ASN A CA 1
ATOM 1847 C C . ASN A 1 229 ? -22.055 2.246 10.846 1.00 49.34 229 ASN A C 1
ATOM 1849 O O . ASN A 1 229 ? -22.827 2.927 11.516 1.00 49.34 229 ASN A O 1
ATOM 1853 N N . GLU A 1 230 ? -20.892 1.824 11.346 1.00 47.97 230 GLU A N 1
ATOM 1854 C CA . GLU A 1 230 ? -20.495 2.077 12.738 1.00 47.97 230 GLU A CA 1
ATOM 1855 C C . GLU A 1 230 ? -20.097 3.541 12.954 1.00 47.97 230 GLU A C 1
ATOM 1857 O O . GLU A 1 230 ? -20.453 4.147 13.965 1.00 47.97 230 GLU A O 1
ATOM 1862 N N . HIS A 1 231 ? -19.406 4.146 11.984 1.00 52.12 231 HIS A N 1
ATOM 1863 C CA . HIS A 1 231 ? -18.990 5.546 12.075 1.00 52.12 231 HIS A CA 1
ATOM 1864 C C . HIS A 1 231 ? -20.174 6.514 11.942 1.00 52.12 231 HIS A C 1
ATOM 1866 O O . HIS A 1 231 ? -20.239 7.517 12.658 1.00 52.12 231 HIS A O 1
ATOM 1872 N N . PHE A 1 232 ? -21.133 6.211 11.060 1.00 54.78 232 PHE A N 1
ATOM 1873 C CA . PHE A 1 232 ? -22.380 6.970 10.953 1.00 54.78 232 PHE A CA 1
ATOM 1874 C C . PHE A 1 232 ? -23.165 6.934 12.270 1.00 54.78 232 PHE A C 1
ATOM 1876 O O . PHE A 1 232 ? -23.564 7.986 12.775 1.00 54.78 232 PHE A O 1
ATOM 1883 N N . LEU A 1 233 ? -23.288 5.751 12.882 1.00 56.44 233 LEU A N 1
ATOM 1884 C CA . LEU A 1 233 ? -23.935 5.593 14.183 1.00 56.44 233 LEU A CA 1
ATOM 1885 C C . LEU A 1 233 ? -23.214 6.399 15.277 1.00 56.44 233 LEU A C 1
ATOM 1887 O O . LEU A 1 233 ? -23.861 7.092 16.059 1.00 56.44 233 LEU A O 1
ATOM 1891 N N . LEU A 1 234 ? -21.876 6.373 15.304 1.00 56.31 234 LEU A N 1
ATOM 1892 C CA . LEU A 1 234 ? -21.069 7.096 16.292 1.00 56.31 234 LEU A CA 1
ATOM 1893 C C . LEU A 1 234 ? -21.181 8.625 16.148 1.00 56.31 234 LEU A C 1
ATOM 1895 O O . LEU A 1 234 ? -21.243 9.345 17.147 1.00 56.31 234 LEU A O 1
ATOM 1899 N N . LEU A 1 235 ? -21.214 9.136 14.912 1.00 58.75 235 LEU A N 1
ATOM 1900 C CA . LEU A 1 235 ? -21.422 10.560 14.630 1.00 58.75 235 LEU A CA 1
ATOM 1901 C C . LEU A 1 235 ? -22.834 11.016 15.008 1.00 58.75 235 LEU A C 1
ATOM 1903 O O . LEU A 1 235 ? -22.985 12.095 15.588 1.00 58.75 235 LEU A O 1
ATOM 1907 N N . LEU A 1 236 ? -23.849 10.198 14.713 1.00 60.81 236 LEU A N 1
ATOM 1908 C CA . LEU A 1 236 ? -25.225 10.451 15.136 1.00 60.81 236 LEU A CA 1
ATOM 1909 C C . LEU A 1 236 ? -25.337 10.472 16.662 1.00 60.81 236 LEU A C 1
ATOM 1911 O O . LEU A 1 236 ? -25.878 11.429 17.210 1.00 60.81 236 LEU A O 1
ATOM 1915 N N . LEU A 1 237 ? -24.750 9.491 17.352 1.00 59.94 237 LEU A N 1
ATOM 1916 C CA . LEU A 1 237 ? -24.718 9.416 18.816 1.00 59.94 237 LEU A CA 1
ATOM 1917 C C . LEU A 1 237 ? -24.033 10.635 19.446 1.00 59.94 237 LEU A C 1
ATOM 1919 O O . LEU A 1 237 ? -24.575 11.228 20.376 1.00 59.94 237 LEU A O 1
ATOM 1923 N N . LYS A 1 238 ? -22.880 11.067 18.919 1.00 59.88 238 LYS A N 1
ATOM 1924 C CA . LYS A 1 238 ? -22.184 12.267 19.416 1.00 59.88 238 LYS A CA 1
ATOM 1925 C C . LYS A 1 238 ? -23.022 13.534 19.258 1.00 59.88 238 LYS A C 1
ATOM 1927 O O . LYS A 1 238 ? -23.082 14.343 20.180 1.00 59.88 238 LYS A O 1
ATOM 1932 N N . ARG A 1 239 ? -23.680 13.710 18.108 1.00 61.59 239 ARG A N 1
ATOM 1933 C CA . ARG A 1 239 ? -24.560 14.866 17.875 1.00 61.59 239 ARG A CA 1
ATOM 1934 C C . ARG A 1 239 ? -25.814 14.810 18.747 1.00 61.59 239 ARG A C 1
ATOM 1936 O O . ARG A 1 239 ? -26.225 15.846 19.258 1.00 61.59 239 ARG A O 1
ATOM 1943 N N . PHE A 1 240 ? -26.362 13.618 18.976 1.00 63.75 240 PHE A N 1
ATOM 1944 C CA . PHE A 1 240 ? -27.506 13.409 19.860 1.00 63.75 240 PHE A CA 1
ATOM 1945 C C . PHE A 1 240 ? -27.182 13.787 21.310 1.00 63.75 240 PHE A C 1
ATOM 1947 O O . PHE A 1 240 ? -27.932 14.544 21.914 1.00 63.75 240 PHE A O 1
ATOM 1954 N N . ILE A 1 241 ? -26.033 13.352 21.840 1.00 67.06 241 ILE A N 1
ATOM 1955 C CA . ILE A 1 241 ? -25.589 13.685 23.205 1.00 67.06 241 ILE A CA 1
ATOM 1956 C C . ILE A 1 241 ? -25.428 15.200 23.388 1.00 67.06 241 ILE A C 1
ATOM 1958 O O . ILE A 1 241 ? -25.845 15.736 24.410 1.00 67.06 241 ILE A O 1
ATOM 1962 N N . ILE A 1 242 ? -24.871 15.902 22.396 1.00 65.88 242 ILE A N 1
ATOM 1963 C CA . ILE A 1 242 ? -24.709 17.363 22.447 1.00 65.88 242 ILE A CA 1
ATOM 1964 C C . ILE A 1 242 ? -26.070 18.068 22.465 1.00 65.88 242 ILE A C 1
ATOM 1966 O O . ILE A 1 242 ? -26.277 18.959 23.282 1.00 65.88 242 ILE A O 1
ATOM 1970 N N . ILE A 1 243 ? -27.008 17.658 21.605 1.00 63.72 243 ILE A N 1
ATOM 1971 C CA . ILE A 1 243 ? -28.361 18.234 21.577 1.00 63.72 243 ILE A CA 1
ATOM 1972 C C . ILE A 1 243 ? -29.078 17.967 22.907 1.00 63.72 243 ILE A C 1
ATOM 1974 O O . ILE A 1 243 ? -29.658 18.884 23.480 1.00 63.72 243 ILE A O 1
ATOM 1978 N N . PHE A 1 244 ? -28.982 16.748 23.440 1.00 60.84 244 PHE A N 1
ATOM 1979 C CA . PHE A 1 244 ? -29.605 16.382 24.713 1.00 60.84 244 PHE A CA 1
ATOM 1980 C C . PHE A 1 244 ? -29.017 17.169 25.897 1.00 60.84 244 PHE A C 1
ATOM 1982 O O . PHE A 1 244 ? -29.762 17.628 26.756 1.00 60.84 244 PHE A O 1
ATOM 1989 N N . LEU A 1 245 ? -27.697 17.391 25.919 1.00 58.09 245 LEU A N 1
ATOM 1990 C CA . LEU A 1 245 ? -27.028 18.223 26.928 1.00 58.09 245 LEU A CA 1
ATOM 1991 C C . LEU A 1 245 ? -27.447 19.694 26.846 1.00 58.09 245 LEU A C 1
ATOM 1993 O O . LEU A 1 245 ? -27.646 20.317 27.882 1.00 58.09 245 LEU A O 1
ATOM 1997 N N . ILE A 1 246 ? -27.614 20.244 25.640 1.00 64.81 246 ILE A N 1
ATOM 1998 C CA . ILE A 1 246 ? -28.092 21.622 25.454 1.00 64.81 246 ILE A CA 1
ATOM 1999 C C . ILE A 1 246 ? -29.518 21.775 25.998 1.00 64.81 246 ILE A C 1
ATOM 2001 O O . ILE A 1 246 ? -29.797 22.749 26.688 1.00 64.81 246 ILE A O 1
ATOM 2005 N N . PHE A 1 247 ? -30.399 20.803 25.748 1.00 52.72 247 PHE A N 1
ATOM 2006 C CA . PHE A 1 247 ? -31.777 20.826 26.252 1.00 52.72 247 PHE A CA 1
ATOM 2007 C C . PHE A 1 247 ? -31.907 20.526 27.749 1.00 52.72 247 PHE A C 1
ATOM 2009 O O . PHE A 1 247 ? -32.905 20.907 28.339 1.00 52.72 247 PHE A O 1
ATOM 2016 N N . TYR A 1 248 ? -30.936 19.849 28.365 1.00 47.31 248 TYR A N 1
ATOM 2017 C CA . TYR A 1 248 ? -30.943 19.588 29.809 1.00 47.31 248 TYR A CA 1
ATOM 2018 C C . TYR A 1 248 ? -30.419 20.778 30.635 1.00 47.31 248 TYR A C 1
ATOM 2020 O O . TYR A 1 248 ? -30.631 20.840 31.842 1.00 47.31 248 TYR A O 1
ATOM 2028 N N . ILE A 1 249 ? -29.694 21.703 29.996 1.00 51.16 249 ILE A N 1
ATOM 2029 C CA . ILE A 1 249 ? -29.116 22.899 30.630 1.00 51.16 249 ILE A CA 1
ATOM 2030 C C . ILE A 1 249 ? -30.054 24.122 30.522 1.00 51.16 249 ILE A C 1
ATOM 2032 O O . ILE A 1 249 ? -29.883 25.076 31.280 1.00 51.16 249 ILE A O 1
ATOM 2036 N N . ILE A 1 250 ? -31.032 24.096 29.610 1.00 48.91 250 ILE A N 1
ATOM 2037 C CA . ILE A 1 250 ? -32.078 25.124 29.439 1.00 48.91 250 ILE A CA 1
ATOM 2038 C C . ILE A 1 250 ? -33.319 24.719 30.233 1.00 48.91 250 ILE A C 1
ATOM 2040 O O . ILE A 1 250 ? -33.883 25.604 30.913 1.00 48.91 250 ILE A O 1
#

Nearest PDB structures (foldseek):
  8hhe-assembly2_B  TM=5.170E-01  e=5.026E-02  Bacillus thuringiensis YBT-1518
  8hhe-assembly1_A  TM=5.056E-01  e=1.355E-01  Bacillus thuringiensis YBT-1518
  6i56-assembly1_A  TM=5.050E-01  e=1.616E+00  Bacillus subtilis subsp. subtilis str. 168
  4es9-assembly4_D  TM=3.226E-01  e=9.316E-01  Streptococcus pyogenes M49 591
  3mll-assembly1_A  TM=2.330E-01  e=7.897E-01  Rattus norvegicus

Foldseek 3Di:
DDDDDDDDDDDDDPDPPDDDPPPPPVVVVVVVVVVVVVVVVVVVCCVCVVVVVVVCVVVVPPDPPFAPDFQPLNPDPDFPPPDKDWQDKDQWAAADAKDKDKDKDADAAQKKKKKKKKFQDAKKWKAQWFWAQPVVRDTFDDCRGVQVQDLNQKRKGDDPVFGWGWDQPRGPDDRIITMDGRNPHMMMIMHMTGDHHRGMIMTMIIMHGHDTDSGGMIIIMMGDDDDPVVVVVVVVVVVVVVVVVVVVVD

Sequence (250 aa):
MNSIIDESDDEPLLYIGSMRNDHKFCSQYYIEIISCVIICMFITMIITGGIFFEKQLLLSPTFNKGCDKQSETGNSCSIYNLETIVLCNLEKPVYNKYHNFSFLYTALSKRSIITFAFARGWRWYLDDISIYDVLDKTELIINSGFESGKLDEYCVCDSTRDPTEVRRSIVKSGSYACYIDNFFKPVKLSQAVNTISGRNYTISFSLQSELYPNNNQVTVYMSKAFNFNEHFLLLLLKRFIIIFLIFYII

Solvent-accessible surface area (backbone atoms only — not comparable to full-atom values): 14201 Å² total; per-residue (Å²): 135,89,80,88,86,90,83,90,80,93,80,76,86,83,72,83,74,76,79,74,84,71,73,64,64,63,53,55,56,51,51,54,50,51,51,50,52,53,52,50,53,50,52,49,50,49,53,52,47,49,57,51,45,53,57,42,62,79,61,54,92,78,82,71,90,60,48,85,46,78,23,85,69,69,52,74,75,75,73,57,75,86,52,69,45,75,78,46,75,41,69,66,55,43,62,87,43,74,45,79,48,76,45,83,43,67,33,88,29,59,20,34,29,45,34,44,37,33,42,49,31,58,44,35,34,42,28,56,40,41,39,30,33,71,85,80,70,40,76,57,52,71,67,34,37,27,72,83,62,56,62,56,78,31,23,47,22,36,47,93,88,43,59,65,45,60,34,70,65,82,49,86,55,93,66,17,12,39,36,38,53,14,63,89,45,48,30,37,43,31,40,79,32,83,44,48,55,76,41,59,29,45,36,34,33,31,39,25,18,79,56,84,59,95,52,28,28,39,37,34,34,43,27,41,48,72,60,69,70,59,54,52,51,52,53,51,49,53,53,48,53,52,53,53,51,55,65,72,73,106

Secondary structure (DSSP, 8-state):
---------------------THHHHHHHHHHHHHHHHHHHHHHHHHHHHHHHHHHHTT--SS-SS-----TT--------SSEEEEEEE-S--BSS-EEEEEEEE-SSSEEEEEEEE-S-S-EEEEEEEEEETTTTEE--SSTT-TTSS-TTSEEE--SSS--EEESSS-SSSS-EEEE--SSS-EEEEEEEE--TT-EEEEEEEEEESS--TT--EEEEEEE---HHHHHHHHHHHHHHHHHHHHHH-

pLDDT: mean 72.54, std 20.96, range [27.03, 97.94]

Mean predicted aligned error: 15.94 Å

Radius of gyration: 35.63 Å; Cα contacts (8 Å, |Δi|>4): 440; chains: 1; bounding box: 131×50×85 Å

Organism: NCBI:txid433720